Protein AF-A0A3D6BZT2-F1 (afdb_monomer_lite)

Radius of gyration: 36.24 Å; chains: 1; bounding box: 77×40×82 Å

Sequence (194 aa):
MDWKDIASNVAKVAPGIGAAIGGPAGSVVGLGVKALCGFFGIDSGAQDAAKQVEQALNNMTAAEAIELKKADQDFQIQMEELGVKVFELEAKDRDSARQRERDVGSRETAVLAYLMTVAFVVAIGMVLYAIFFGNGLHNIGEMAAGLIGILIGHLANKVEQVYGYFFGSSKGSHAKTGALAQQIGKALESRQGI

Secondary structure (DSSP, 8-state):
--HHHHHHHHTTT-HHHHHHHHSSTTSSHHHHHHHHHHHTT--TTSTTHHHHHHHHHHT--HHHHHHHHHHHHHHHHHHHHHHHHHHHHHHHHHHHHHHHHHHHTTHHHHHHHHHHHHHHHHHHHHHHHHHHTSS-STTS-HHHHHHHHHHHHHHHHHHHHHHHHHHHHHHHHHHHHHHHHHHHHHHHHHHH--

Foldseek 3Di:
DDLLVVLVLLCVLQVQLSCQCNPDPDDRNLVSLCLLCVLVVHPSPDPCSVVVSVVCSVPDDPVSSVVSNVSSVVSVVVVVVVVVVVVVVVVVVVVVVVVCVVPVPPPVLVVVLVVLVVVLVVLVVVVVCCVPPNPPDVPPPPVNVVVSVVVNVVSVVVNVVSVCVVVVVVVVVVVVVVVVVVVVVVVVVVVPDD

Structure (mmCIF, N/CA/C/O backbone):
data_AF-A0A3D6BZT2-F1
#
_entry.id   AF-A0A3D6BZT2-F1
#
loop_
_atom_site.group_PDB
_atom_site.id
_atom_site.type_symbol
_atom_site.label_atom_id
_atom_site.label_alt_id
_atom_site.label_comp_id
_atom_site.label_asym_id
_atom_site.label_entity_id
_atom_site.label_seq_id
_atom_site.pdbx_PDB_ins_code
_atom_site.Cartn_x
_atom_site.Cartn_y
_atom_site.Cartn_z
_atom_site.occupancy
_atom_site.B_iso_or_equiv
_atom_site.auth_seq_id
_atom_site.auth_comp_id
_atom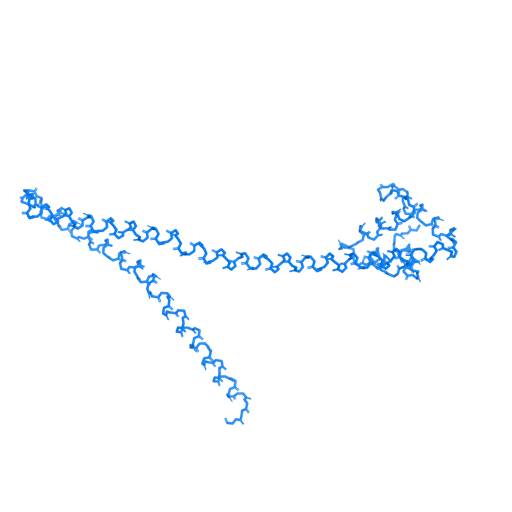_site.auth_asym_id
_atom_site.auth_atom_id
_atom_site.pdbx_PDB_model_num
ATOM 1 N N . MET A 1 1 ? -28.456 13.305 29.191 1.00 55.00 1 MET A N 1
ATOM 2 C CA . MET A 1 1 ? -27.080 13.007 29.641 1.00 55.00 1 MET A CA 1
ATOM 3 C C . MET A 1 1 ? -26.088 13.211 28.501 1.00 55.00 1 MET A C 1
ATOM 5 O O . MET A 1 1 ? -26.529 13.361 27.363 1.00 55.00 1 MET A O 1
ATOM 9 N N . ASP A 1 2 ? -24.781 13.227 28.782 1.00 74.88 2 ASP A N 1
ATOM 10 C CA . ASP A 1 2 ? -23.760 13.198 27.727 1.00 74.88 2 ASP A CA 1
ATOM 11 C C . ASP A 1 2 ? -23.622 11.772 27.164 1.00 74.88 2 ASP A C 1
ATOM 13 O O . ASP A 1 2 ? -23.861 10.783 27.859 1.00 74.88 2 ASP A O 1
ATOM 17 N N . TRP A 1 3 ? -23.183 11.634 25.907 1.00 76.75 3 TRP A N 1
ATOM 18 C CA . TRP A 1 3 ? -22.971 10.328 25.253 1.00 76.75 3 TRP A CA 1
ATOM 19 C C . TRP A 1 3 ? -22.045 9.379 26.031 1.00 76.75 3 TRP A C 1
ATOM 21 O O . TRP A 1 3 ? -22.141 8.163 25.884 1.00 76.75 3 TRP A O 1
ATOM 31 N N . LYS A 1 4 ? -21.178 9.920 26.892 1.00 74.75 4 LYS A N 1
ATOM 32 C CA . LYS A 1 4 ? -20.307 9.146 27.786 1.00 74.75 4 LYS A CA 1
ATOM 33 C C . LYS A 1 4 ? -21.086 8.394 28.868 1.00 74.75 4 LYS A C 1
ATOM 35 O O . LYS A 1 4 ? -20.750 7.253 29.179 1.00 74.75 4 LYS A O 1
ATOM 40 N N . ASP A 1 5 ? -22.138 8.999 29.407 1.00 79.44 5 ASP A N 1
ATOM 41 C CA . ASP A 1 5 ? -22.979 8.367 30.426 1.00 79.44 5 ASP A CA 1
ATOM 42 C C . ASP A 1 5 ? -23.854 7.279 29.793 1.00 79.44 5 ASP A C 1
ATOM 44 O O . ASP A 1 5 ? -23.995 6.182 30.337 1.00 79.44 5 ASP A O 1
ATOM 48 N N . ILE A 1 6 ? -24.366 7.553 28.586 1.00 79.50 6 ILE A N 1
ATOM 49 C CA . ILE A 1 6 ? -25.085 6.575 27.760 1.00 79.50 6 ILE A CA 1
ATOM 50 C C . ILE A 1 6 ? -24.169 5.380 27.461 1.00 79.50 6 ILE A C 1
ATOM 52 O O . ILE A 1 6 ? -24.568 4.238 27.678 1.00 79.50 6 ILE A O 1
ATOM 56 N N . ALA A 1 7 ? -22.919 5.624 27.055 1.00 79.38 7 ALA A N 1
ATOM 57 C CA . ALA A 1 7 ? -21.937 4.572 26.793 1.00 79.38 7 ALA A CA 1
ATOM 58 C C . ALA A 1 7 ? -21.675 3.685 28.019 1.00 79.38 7 ALA A C 1
ATOM 60 O O . ALA A 1 7 ? -21.652 2.464 27.894 1.00 79.38 7 ALA A O 1
ATOM 61 N N . SER A 1 8 ? -21.526 4.278 29.207 1.00 79.00 8 SER A N 1
ATOM 62 C CA . SER A 1 8 ? -21.308 3.542 30.462 1.00 79.00 8 SER A CA 1
ATOM 63 C C . SER A 1 8 ? -22.493 2.641 30.832 1.00 79.00 8 SER A C 1
ATOM 65 O O . SER A 1 8 ? -22.313 1.520 31.316 1.00 79.00 8 SER A O 1
ATOM 67 N N . ASN A 1 9 ? -23.720 3.096 30.571 1.00 79.94 9 ASN A N 1
ATOM 68 C CA . ASN A 1 9 ? -24.921 2.302 30.823 1.00 79.94 9 ASN A CA 1
ATOM 69 C C . ASN A 1 9 ? -25.109 1.187 29.792 1.00 79.94 9 ASN A C 1
ATOM 71 O O . ASN A 1 9 ? -25.415 0.057 30.173 1.00 79.94 9 ASN A O 1
ATOM 75 N N . VAL A 1 10 ? -24.851 1.470 28.515 1.00 81.44 10 VAL A N 1
ATOM 76 C CA . VAL A 1 10 ? -24.910 0.475 27.436 1.00 81.44 10 VAL A CA 1
ATOM 77 C C . VAL A 1 10 ? -23.820 -0.580 27.607 1.00 81.44 10 VAL A C 1
ATOM 79 O O . VAL A 1 10 ? -24.109 -1.761 27.450 1.00 81.44 10 VAL A O 1
ATOM 82 N N . ALA A 1 11 ? -22.613 -0.204 28.042 1.00 82.19 11 ALA A N 1
ATOM 83 C CA . ALA A 1 11 ? -2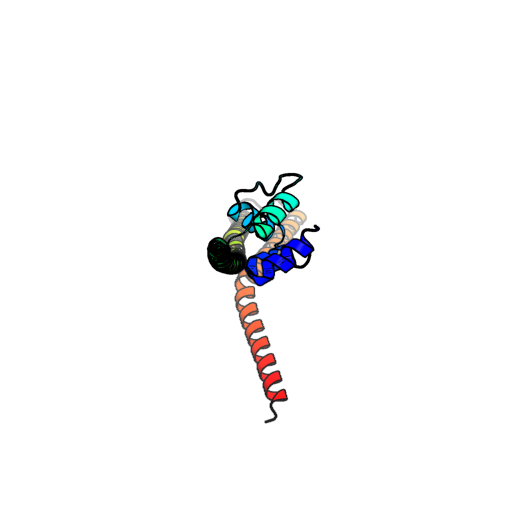1.492 -1.126 28.243 1.00 82.19 11 ALA A CA 1
ATOM 84 C C . ALA A 1 11 ? -21.780 -2.262 29.247 1.00 82.19 11 ALA A C 1
ATOM 86 O O . ALA A 1 11 ? -21.126 -3.302 29.200 1.00 82.19 11 ALA A O 1
ATOM 87 N N . LYS A 1 12 ? -22.770 -2.097 30.136 1.00 81.56 12 LYS A N 1
ATOM 88 C CA . LYS A 1 12 ? -23.204 -3.146 31.077 1.00 81.56 12 LYS A CA 1
ATOM 89 C C . LYS A 1 12 ? -23.963 -4.289 30.392 1.00 81.56 12 LYS A C 1
ATOM 91 O O . LYS A 1 12 ? -23.970 -5.400 30.913 1.00 81.56 12 LYS A O 1
ATOM 96 N N . VAL A 1 13 ? -24.610 -4.020 29.255 1.00 80.62 13 VAL A N 1
ATOM 97 C CA . VAL A 1 13 ? -25.460 -4.976 28.517 1.00 80.62 13 VAL A CA 1
ATOM 98 C C . VAL A 1 13 ? -24.839 -5.346 27.165 1.00 80.62 13 VAL A C 1
ATOM 100 O O . VAL A 1 13 ? -24.832 -6.517 26.789 1.00 80.62 13 VAL A O 1
ATOM 103 N N . ALA A 1 14 ? -24.273 -4.354 26.483 1.00 81.75 14 ALA A N 1
ATOM 104 C CA . ALA A 1 14 ? -23.643 -4.411 25.170 1.00 81.75 14 ALA A CA 1
ATOM 105 C C . ALA A 1 14 ? -22.248 -3.751 25.241 1.00 81.75 14 ALA A C 1
ATOM 107 O O . ALA A 1 14 ? -22.096 -2.554 24.961 1.00 81.75 14 ALA A O 1
ATOM 108 N N . PRO A 1 15 ? -21.225 -4.491 25.707 1.00 81.12 15 PRO A N 1
ATOM 109 C CA . PRO A 1 15 ? -19.886 -3.953 25.924 1.00 81.12 15 PRO A CA 1
ATOM 110 C C . PRO A 1 15 ? -19.184 -3.501 24.636 1.00 81.12 15 PRO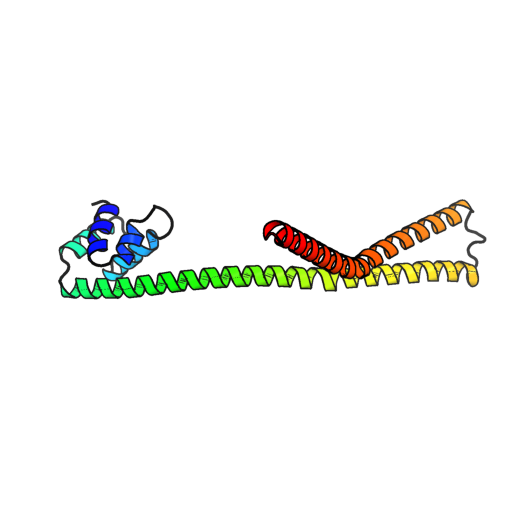 A C 1
ATOM 112 O O . PRO A 1 15 ? -18.434 -2.530 24.694 1.00 81.12 15 PRO A O 1
ATOM 115 N N . GLY A 1 16 ? -19.428 -4.135 23.484 1.00 80.88 16 GLY A N 1
ATOM 116 C CA . GLY A 1 16 ? -18.819 -3.753 22.204 1.00 80.88 16 GLY A CA 1
ATOM 117 C C . GLY A 1 16 ? -19.311 -2.397 21.687 1.00 80.88 16 GLY A C 1
ATOM 118 O O . GLY A 1 16 ? -18.511 -1.517 21.370 1.00 80.88 16 GLY A O 1
ATOM 119 N N . ILE A 1 17 ? -20.627 -2.190 21.674 1.00 80.31 17 ILE A N 1
ATOM 120 C CA . ILE A 1 17 ? -21.282 -0.933 21.296 1.00 80.31 17 ILE A CA 1
ATOM 121 C C . ILE A 1 17 ? -20.964 0.151 22.336 1.00 80.31 17 ILE A C 1
ATOM 123 O O . ILE A 1 17 ? -20.616 1.275 21.973 1.00 80.31 17 ILE A O 1
ATOM 127 N N . GLY A 1 18 ? -21.002 -0.185 23.630 1.00 80.31 18 GLY A N 1
ATOM 128 C CA . GLY A 1 18 ? -20.629 0.728 24.712 1.00 80.31 18 GLY A CA 1
ATOM 129 C C . GLY A 1 18 ? -19.175 1.204 24.617 1.00 80.31 18 GLY A C 1
ATOM 130 O O . GLY A 1 18 ? -18.914 2.401 24.738 1.00 80.31 18 GLY A O 1
ATOM 131 N N . ALA A 1 19 ? -18.231 0.305 24.323 1.00 79.00 19 ALA A N 1
ATOM 132 C CA . ALA A 1 19 ? -16.829 0.651 24.091 1.00 79.00 19 ALA A CA 1
ATOM 133 C C . ALA A 1 19 ? -16.635 1.465 22.804 1.00 79.00 19 ALA A C 1
ATOM 135 O O . ALA A 1 19 ? -15.816 2.384 22.784 1.00 79.00 19 ALA A O 1
ATOM 136 N N . ALA A 1 20 ? -17.408 1.184 21.750 1.00 76.00 20 ALA A N 1
ATOM 137 C CA . ALA A 1 20 ? -17.370 1.974 20.527 1.00 76.00 20 ALA A CA 1
ATOM 138 C C . ALA A 1 20 ? -17.818 3.424 20.775 1.00 76.00 20 ALA A C 1
ATOM 140 O O . ALA A 1 20 ? -17.156 4.335 20.290 1.00 76.00 20 ALA A O 1
ATOM 141 N N . ILE A 1 21 ? -18.872 3.654 21.571 1.00 79.38 21 ILE A N 1
ATOM 142 C CA . ILE A 1 21 ? -19.384 5.000 21.909 1.00 79.38 21 ILE A CA 1
ATOM 143 C C . ILE A 1 21 ? -18.494 5.714 22.941 1.00 79.38 21 ILE A C 1
ATOM 145 O O . ILE A 1 21 ? -18.253 6.915 22.826 1.00 79.38 21 ILE A O 1
ATOM 149 N N . GLY A 1 22 ? -18.022 4.995 23.963 1.00 72.06 22 GLY A N 1
ATOM 150 C CA . GLY A 1 22 ? -17.267 5.549 25.093 1.00 72.06 22 GLY A CA 1
ATOM 151 C C . GLY A 1 22 ? -15.746 5.582 24.911 1.00 72.06 22 GLY A C 1
ATOM 152 O O . GLY A 1 22 ? -15.045 6.114 25.772 1.00 72.06 22 GLY A O 1
ATOM 153 N N . GLY A 1 23 ? -15.231 5.002 23.825 1.00 68.12 23 GLY A N 1
ATOM 154 C CA . GLY A 1 23 ? -13.805 4.935 23.517 1.00 68.12 23 GLY A CA 1
ATOM 155 C C . GLY A 1 23 ? -13.167 6.299 23.208 1.00 68.12 23 GLY A C 1
ATOM 156 O O . GLY A 1 23 ? -13.862 7.315 23.120 1.00 68.12 23 GLY A O 1
ATOM 157 N N . PRO A 1 24 ? -11.828 6.351 23.041 1.00 64.62 24 PRO A N 1
ATOM 158 C CA . PRO A 1 24 ? -11.114 7.580 22.705 1.00 64.62 24 PRO A CA 1
ATOM 159 C C . PRO A 1 24 ? -11.767 8.279 21.509 1.00 64.62 24 PRO A C 1
ATOM 161 O O . PRO A 1 24 ? -12.017 7.656 20.476 1.00 64.62 24 PRO A O 1
ATOM 164 N N . ALA A 1 25 ? -12.069 9.568 21.669 1.00 49.22 25 ALA A N 1
ATOM 165 C CA . ALA A 1 25 ? -12.806 10.346 20.684 1.00 49.22 25 ALA A CA 1
ATOM 166 C C . ALA A 1 25 ? -12.075 10.328 19.330 1.00 49.22 25 ALA A C 1
ATOM 168 O O . ALA A 1 25 ? -11.053 10.991 19.172 1.00 49.22 25 ALA A O 1
ATOM 169 N N . GLY A 1 26 ? -12.578 9.555 18.362 1.00 50.34 26 GLY A N 1
ATOM 170 C CA . GLY A 1 26 ? -12.080 9.618 16.987 1.00 50.34 26 GLY A CA 1
ATOM 171 C C . GLY A 1 26 ? -12.285 8.387 16.109 1.00 50.34 26 GLY A C 1
ATOM 172 O O . GLY A 1 26 ? -12.622 8.564 14.946 1.00 50.34 26 GLY A O 1
ATOM 173 N N . SER A 1 27 ? -12.107 7.155 16.597 1.00 52.78 27 SER A N 1
ATOM 174 C CA . SER A 1 27 ? -11.975 6.023 15.655 1.00 52.78 27 SER A CA 1
ATOM 175 C C . SER A 1 27 ? -13.266 5.250 15.373 1.00 52.78 27 SER A C 1
ATOM 177 O O . SER A 1 27 ? -13.452 4.800 14.247 1.00 52.78 27 SER A O 1
ATOM 179 N N . VAL A 1 28 ? -14.172 5.102 16.347 1.00 65.81 28 VAL A N 1
ATOM 180 C CA . VAL A 1 28 ? -15.362 4.227 16.201 1.00 65.81 28 VAL A CA 1
ATOM 181 C C . VAL A 1 28 ? -16.647 4.754 16.858 1.00 65.81 28 VAL A C 1
ATOM 183 O O . VAL A 1 28 ? -17.698 4.125 16.742 1.00 65.81 28 VAL A O 1
ATOM 186 N N . VAL A 1 29 ? -16.605 5.945 17.469 1.00 71.44 29 VAL A N 1
ATOM 187 C CA . VAL A 1 29 ? -17.750 6.560 18.178 1.00 71.44 29 VAL A CA 1
ATOM 188 C C . VAL A 1 29 ? -18.969 6.723 17.275 1.00 71.44 29 VAL A C 1
ATOM 190 O O . VAL A 1 29 ? -20.077 6.364 17.664 1.00 71.44 29 VAL A O 1
ATOM 193 N N . GLY A 1 30 ? -18.769 7.182 16.037 1.00 68.69 30 GLY A N 1
ATOM 194 C CA . GLY A 1 30 ? -19.862 7.334 15.075 1.00 68.69 30 GLY A CA 1
ATOM 195 C C . GLY A 1 30 ? -20.529 6.008 14.692 1.00 68.69 30 GLY A C 1
ATOM 196 O O . GLY A 1 30 ? -21.739 5.973 14.489 1.00 68.69 30 GLY A O 1
ATOM 197 N N . LEU A 1 31 ? -19.766 4.910 14.639 1.00 72.94 31 LEU A N 1
ATOM 198 C CA . LEU A 1 31 ? -20.296 3.577 14.333 1.00 72.94 31 LEU A CA 1
ATOM 199 C C . LEU A 1 31 ? -21.071 2.999 15.518 1.00 72.94 31 LEU A C 1
ATOM 201 O O . LEU A 1 31 ? -22.161 2.471 15.318 1.00 72.94 31 LEU A O 1
ATOM 205 N N . GLY A 1 32 ? -20.559 3.164 16.741 1.00 71.31 32 GLY A N 1
ATOM 206 C CA . GLY A 1 32 ? -21.254 2.743 17.959 1.00 71.31 32 GLY A CA 1
ATOM 207 C C . GLY A 1 32 ? -22.577 3.485 18.165 1.00 71.31 32 GLY A C 1
ATOM 208 O O . GLY A 1 32 ? -23.603 2.858 18.418 1.00 71.31 32 GLY A O 1
ATOM 209 N N . VAL A 1 33 ? -22.585 4.812 17.977 1.00 78.44 33 VAL A N 1
ATOM 210 C CA . VAL A 1 33 ? -23.810 5.628 18.074 1.00 78.44 33 VAL A CA 1
ATOM 211 C C . VAL A 1 33 ? -24.817 5.208 17.007 1.00 78.44 33 VAL A C 1
ATOM 213 O O . VAL A 1 33 ? -25.994 5.035 17.304 1.00 78.44 33 VAL A O 1
ATOM 216 N N . LYS A 1 34 ? -24.365 4.980 15.770 1.00 78.75 34 LYS A N 1
ATOM 217 C CA . LYS A 1 34 ? -25.236 4.546 14.675 1.00 78.75 34 LYS A CA 1
ATOM 218 C C . LYS A 1 34 ? -25.809 3.144 14.891 1.00 78.75 34 LYS A C 1
ATOM 220 O O . LYS A 1 34 ? -26.977 2.933 14.583 1.00 78.75 34 LYS A O 1
ATOM 2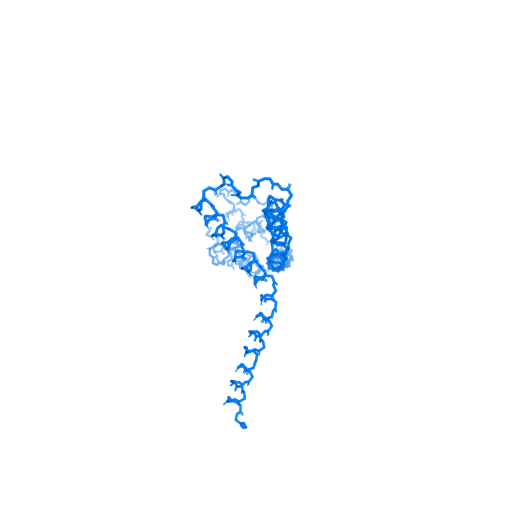25 N N . ALA A 1 35 ? -25.027 2.209 15.429 1.00 76.38 35 ALA A N 1
ATOM 226 C CA . ALA A 1 35 ? -25.496 0.863 15.755 1.00 76.38 35 ALA A CA 1
ATOM 227 C C . ALA A 1 35 ? -26.567 0.895 16.856 1.00 76.38 35 ALA A C 1
ATOM 229 O O . ALA A 1 35 ? -27.619 0.275 16.715 1.00 76.38 35 ALA A O 1
ATOM 230 N N . LEU A 1 36 ? -26.340 1.686 17.909 1.00 80.69 36 LEU A N 1
ATOM 231 C CA . LEU A 1 36 ? -27.290 1.845 19.009 1.00 80.69 36 LEU A CA 1
ATOM 232 C C . LEU A 1 36 ? -28.575 2.565 18.572 1.00 80.69 36 LEU A C 1
ATOM 234 O O . LEU A 1 36 ? -29.673 2.102 18.864 1.00 80.69 36 LEU A O 1
ATOM 238 N N . CYS A 1 37 ? -28.452 3.670 17.834 1.00 80.75 37 CYS A N 1
ATOM 239 C CA . CYS A 1 37 ? -29.601 4.374 17.267 1.00 80.75 37 CYS A CA 1
ATOM 240 C C . CYS A 1 37 ? -30.375 3.484 16.282 1.00 80.75 37 CYS A C 1
ATOM 242 O O . CYS A 1 37 ? -31.600 3.463 16.323 1.00 80.75 37 CYS A O 1
ATOM 244 N N . GLY A 1 38 ? -29.677 2.702 15.453 1.00 79.00 38 GLY A N 1
ATOM 245 C CA . GLY A 1 38 ? -30.283 1.754 14.518 1.00 79.00 38 GLY A CA 1
ATOM 246 C C . GLY A 1 38 ? -31.084 0.649 15.210 1.00 79.00 38 GLY A C 1
ATOM 247 O O . GLY A 1 38 ? -32.167 0.318 14.738 1.00 79.00 38 GLY A O 1
ATOM 248 N N . PHE A 1 39 ? -30.608 0.139 16.351 1.00 81.75 39 PHE A N 1
ATOM 249 C CA . PHE A 1 39 ? -31.349 -0.833 17.164 1.00 81.75 39 PHE A CA 1
ATOM 250 C C . PHE A 1 39 ? -32.684 -0.265 17.669 1.00 81.75 39 PHE A C 1
ATOM 252 O O . PHE A 1 39 ? -33.710 -0.931 17.585 1.00 81.75 39 PHE A O 1
ATOM 259 N N . PHE A 1 40 ? -32.688 0.988 18.130 1.00 82.50 40 PHE A N 1
ATOM 260 C CA . PHE A 1 40 ? -33.900 1.664 18.607 1.00 82.50 40 PHE A CA 1
ATOM 261 C C . PHE A 1 40 ? -34.728 2.335 17.495 1.00 82.50 40 PHE A C 1
ATOM 263 O O . PHE A 1 40 ? -35.749 2.955 17.787 1.00 82.50 40 PHE A O 1
ATOM 270 N N . GLY A 1 41 ? -34.307 2.246 16.228 1.00 78.25 41 GLY A N 1
ATOM 271 C CA . GLY A 1 41 ? -34.978 2.909 15.102 1.00 78.25 41 GLY A CA 1
ATOM 272 C C . GLY A 1 41 ? -34.909 4.443 15.137 1.00 78.25 41 GLY A C 1
ATOM 273 O O . GLY A 1 41 ? -35.738 5.114 14.525 1.00 78.25 41 GLY A O 1
ATOM 274 N N . ILE A 1 42 ? -33.939 5.005 15.857 1.00 82.56 42 ILE A N 1
ATOM 275 C CA . ILE A 1 42 ? -33.730 6.446 16.021 1.00 82.56 42 ILE A CA 1
ATOM 276 C C . ILE A 1 42 ? -32.761 6.937 14.941 1.00 82.56 42 ILE A C 1
ATOM 278 O O . ILE A 1 42 ? -31.764 6.281 14.634 1.00 82.56 42 ILE A O 1
ATOM 282 N N . ASP A 1 43 ? -33.008 8.119 14.376 1.00 77.94 43 ASP A N 1
ATOM 283 C CA . ASP A 1 43 ? -32.039 8.745 13.478 1.00 77.94 43 ASP A CA 1
ATOM 284 C C . ASP A 1 43 ? -30.830 9.266 14.273 1.00 77.94 43 ASP A C 1
ATOM 286 O O . ASP A 1 43 ? -30.937 10.179 15.092 1.00 77.94 43 ASP A O 1
ATOM 290 N N . SER A 1 44 ? -29.654 8.698 13.998 1.00 69.31 44 SER A N 1
ATOM 291 C CA . SER A 1 44 ? -28.371 9.111 14.582 1.00 69.31 44 SER A CA 1
ATOM 292 C C . SER A 1 44 ? -27.991 10.578 14.319 1.00 69.31 44 SER A C 1
ATOM 294 O O . SER A 1 44 ? -27.137 11.105 15.028 1.00 69.31 44 SER A O 1
ATOM 296 N N . GLY A 1 45 ? -28.605 11.237 13.326 1.00 68.00 45 GLY A N 1
ATOM 297 C CA . GLY A 1 45 ? -28.401 12.656 13.014 1.00 68.00 45 GLY A CA 1
ATOM 298 C C . GLY A 1 45 ? -29.377 13.620 13.701 1.00 68.00 45 GLY A C 1
ATOM 299 O O . GLY A 1 45 ? -29.223 14.835 13.563 1.00 68.00 45 GLY A O 1
ATOM 300 N N . ALA A 1 46 ? -30.379 13.119 14.431 1.00 73.69 46 ALA A N 1
ATOM 301 C CA . ALA A 1 46 ? -31.367 13.970 15.085 1.00 73.69 46 ALA A CA 1
ATOM 302 C C . ALA A 1 46 ? -30.752 14.768 16.250 1.00 73.69 46 ALA A C 1
ATOM 304 O O . ALA A 1 46 ? -29.984 14.237 17.053 1.00 73.69 46 ALA A O 1
ATOM 305 N N . GLN A 1 47 ? -31.147 16.039 16.395 1.00 70.25 47 GLN A N 1
ATOM 306 C CA . GLN A 1 47 ? -30.650 16.924 17.464 1.00 70.25 47 GLN A CA 1
ATOM 307 C C . GLN A 1 47 ? -30.930 16.380 18.877 1.00 70.25 47 GLN A C 1
ATOM 309 O O . GLN A 1 47 ? -30.156 16.632 19.798 1.00 70.25 47 GLN A O 1
ATOM 314 N N . ASP A 1 48 ? -31.992 15.585 19.037 1.00 78.69 48 ASP A N 1
ATOM 315 C CA . ASP A 1 48 ? -32.372 14.948 20.302 1.00 78.69 48 ASP A CA 1
ATOM 316 C C . ASP A 1 48 ? -32.076 13.436 20.349 1.00 78.69 48 ASP A C 1
ATOM 318 O O . ASP A 1 48 ? -32.548 12.754 21.259 1.00 78.69 48 ASP A O 1
ATOM 322 N N . ALA A 1 49 ? -31.277 12.895 19.419 1.00 73.00 49 ALA A N 1
ATOM 323 C CA . ALA A 1 49 ? -30.986 11.457 19.341 1.00 73.00 49 ALA A CA 1
ATOM 324 C C . ALA A 1 49 ? -30.476 10.880 20.674 1.00 73.00 49 ALA A C 1
ATOM 326 O O . ALA A 1 49 ? -30.948 9.839 21.121 1.00 73.00 49 ALA A O 1
ATOM 327 N N . ALA A 1 50 ? -29.580 11.595 21.363 1.00 75.12 50 ALA A N 1
ATOM 328 C CA . ALA A 1 50 ? -29.044 11.175 22.660 1.00 75.12 50 ALA A CA 1
ATOM 329 C C . ALA A 1 50 ? -30.138 11.018 23.732 1.00 75.12 50 ALA A C 1
ATOM 331 O O . ALA A 1 50 ? -30.140 10.048 24.484 1.00 75.12 50 ALA A O 1
ATOM 332 N N . LYS A 1 51 ? -31.099 11.950 23.780 1.00 79.69 51 LYS A N 1
ATOM 333 C CA . LYS A 1 51 ? -32.209 11.908 24.744 1.00 79.69 51 LYS A CA 1
ATOM 334 C C . LYS A 1 51 ? -33.204 10.801 24.407 1.00 79.69 51 LYS A C 1
ATOM 336 O O . LYS A 1 51 ? -33.710 10.150 25.313 1.00 79.69 51 LYS A O 1
ATOM 341 N N . GLN A 1 52 ? -33.477 10.585 23.121 1.00 79.31 52 GLN A N 1
ATOM 342 C CA . GLN A 1 52 ? -34.377 9.521 22.669 1.00 79.31 52 GLN A CA 1
ATOM 343 C C . GLN A 1 52 ? -33.790 8.138 22.973 1.00 79.31 52 GLN A C 1
ATOM 345 O O . GLN A 1 52 ? -34.493 7.273 23.488 1.00 79.31 52 GLN A O 1
ATOM 350 N N . VAL A 1 53 ? -32.486 7.954 22.745 1.00 81.69 53 VAL A N 1
ATOM 351 C CA . VAL A 1 53 ? -31.769 6.720 23.095 1.00 81.69 53 VAL A CA 1
ATOM 352 C C . VAL A 1 53 ? -31.754 6.506 24.608 1.00 81.69 53 VAL A C 1
ATOM 354 O O . VAL A 1 53 ? -32.003 5.400 25.071 1.00 81.69 53 VAL A O 1
ATOM 357 N N . GLU A 1 54 ? -31.520 7.555 25.397 1.00 81.56 54 GLU A N 1
ATOM 358 C CA . GLU A 1 54 ? -31.574 7.487 26.862 1.00 81.56 54 GLU A CA 1
ATOM 359 C C . GLU A 1 54 ? -32.968 7.065 27.365 1.00 81.56 54 GLU A C 1
ATOM 361 O O . GLU A 1 54 ? -33.088 6.204 28.236 1.00 81.56 54 GLU A O 1
ATOM 366 N N . GLN A 1 55 ? -34.037 7.624 26.793 1.00 81.38 55 GLN A N 1
ATOM 367 C CA . GLN A 1 55 ? -35.413 7.242 27.122 1.00 81.38 55 GLN A CA 1
ATOM 368 C C . GLN A 1 55 ? -35.733 5.802 26.713 1.00 81.38 55 GLN A C 1
ATOM 370 O O . GLN A 1 55 ? -36.390 5.091 27.473 1.00 81.38 55 GLN A O 1
ATOM 375 N N . ALA A 1 56 ? -35.261 5.360 25.548 1.00 80.88 56 ALA A N 1
ATOM 376 C CA . ALA A 1 56 ? -35.444 3.989 25.086 1.00 80.88 56 ALA A CA 1
ATOM 377 C C . ALA A 1 56 ? -34.686 2.988 25.973 1.00 80.88 56 ALA A C 1
ATOM 379 O O . ALA A 1 56 ? -35.241 1.963 26.352 1.00 80.88 56 ALA A O 1
ATOM 380 N N . LEU A 1 57 ? -33.464 3.327 26.399 1.00 81.25 57 LEU A N 1
ATOM 381 C CA . LEU A 1 57 ? -32.669 2.516 27.326 1.00 81.25 57 LEU A CA 1
ATOM 382 C C . LEU A 1 57 ? -33.307 2.410 28.716 1.00 81.25 57 LEU A C 1
ATOM 384 O O . LEU A 1 57 ? -33.301 1.333 29.306 1.00 81.25 57 LEU A O 1
ATOM 388 N N . ASN A 1 58 ? -33.867 3.503 29.240 1.00 81.25 58 ASN A N 1
ATOM 389 C CA . ASN A 1 58 ? -34.514 3.506 30.557 1.00 81.25 58 ASN A CA 1
ATOM 390 C C . ASN A 1 58 ? -35.846 2.738 30.578 1.00 81.25 58 ASN A C 1
ATOM 392 O O . ASN A 1 58 ? -36.224 2.214 31.622 1.00 81.25 58 ASN A O 1
ATOM 396 N N . ASN A 1 59 ? -36.547 2.666 29.443 1.00 81.94 59 ASN A N 1
ATOM 397 C CA . ASN A 1 59 ? -37.801 1.919 29.303 1.00 81.94 59 ASN A CA 1
ATOM 398 C C . ASN A 1 59 ? -37.601 0.502 28.740 1.00 81.94 59 ASN A C 1
ATOM 400 O O . ASN A 1 59 ? -38.582 -0.194 28.481 1.00 81.94 59 ASN A O 1
ATOM 404 N N . MET A 1 60 ? -36.350 0.080 28.544 1.00 83.06 60 MET A N 1
ATOM 405 C CA . MET A 1 60 ? -36.023 -1.191 27.912 1.00 83.06 60 MET A CA 1
ATOM 406 C C . MET A 1 60 ? -36.467 -2.373 28.779 1.00 83.06 60 MET A C 1
ATOM 408 O O . MET A 1 60 ? -36.199 -2.446 29.981 1.00 83.06 60 MET A O 1
ATOM 412 N N . THR A 1 61 ? -37.116 -3.341 28.149 1.00 84.06 61 THR A N 1
ATOM 413 C CA . THR A 1 61 ? -37.522 -4.596 28.776 1.00 84.06 61 THR A CA 1
ATOM 414 C C . THR A 1 61 ? -36.360 -5.592 28.849 1.00 84.06 61 THR A C 1
ATOM 416 O O . THR A 1 61 ? -35.383 -5.523 28.103 1.00 84.06 61 THR A O 1
ATOM 419 N N . ALA A 1 62 ? -36.464 -6.590 29.733 1.00 80.44 62 ALA A N 1
ATOM 420 C CA . ALA A 1 62 ? -35.446 -7.640 29.847 1.00 80.44 62 ALA A CA 1
ATOM 421 C C . ALA A 1 62 ? -35.278 -8.472 28.556 1.00 80.44 62 ALA A C 1
ATOM 423 O O . ALA A 1 62 ? -34.199 -9.008 28.313 1.00 80.44 62 ALA A O 1
ATOM 424 N N . ALA A 1 63 ? -36.323 -8.570 27.725 1.00 81.31 63 ALA A N 1
ATOM 425 C CA . ALA A 1 63 ? -36.258 -9.234 26.424 1.00 81.31 63 ALA A CA 1
ATOM 426 C C . ALA A 1 63 ? -35.435 -8.415 25.415 1.00 81.31 63 ALA A C 1
ATOM 428 O O . ALA A 1 63 ? -34.520 -8.950 24.791 1.00 81.31 63 ALA A O 1
ATOM 429 N N . GLU A 1 64 ? -35.680 -7.106 25.336 1.00 79.62 64 GLU A N 1
ATOM 430 C CA . GLU A 1 64 ? -34.918 -6.182 24.485 1.00 79.62 64 GLU A CA 1
ATOM 431 C C . GLU A 1 64 ? -33.451 -6.078 24.927 1.00 79.62 64 GLU A C 1
ATOM 433 O O . GLU A 1 64 ? -32.563 -5.966 24.090 1.00 79.62 64 GLU A O 1
ATOM 438 N N . ALA A 1 65 ? -33.159 -6.220 26.225 1.00 81.44 65 ALA A N 1
ATOM 439 C CA . ALA A 1 65 ? -31.783 -6.293 26.725 1.00 81.44 65 ALA A CA 1
ATOM 440 C C . ALA A 1 65 ? -31.011 -7.505 26.165 1.00 81.44 65 ALA A C 1
ATOM 442 O O . ALA A 1 65 ? -29.811 -7.423 25.891 1.00 81.44 65 ALA A O 1
ATOM 443 N N . ILE A 1 66 ? -31.691 -8.644 25.988 1.00 84.44 66 ILE A N 1
ATOM 444 C CA . ILE A 1 66 ? -31.102 -9.852 25.395 1.00 84.44 66 ILE A CA 1
ATOM 445 C C . ILE A 1 66 ? -30.893 -9.656 23.890 1.00 84.44 66 ILE A C 1
ATOM 447 O O . ILE A 1 66 ? -29.869 -10.086 23.358 1.00 84.44 66 ILE A O 1
ATOM 451 N N . GLU A 1 67 ? -31.828 -9.001 23.203 1.00 84.12 67 GLU A N 1
ATOM 452 C CA . GLU A 1 67 ? -31.686 -8.665 21.782 1.00 84.12 67 GLU A CA 1
ATOM 453 C C . GLU A 1 67 ? -30.562 -7.657 21.539 1.00 84.12 67 GLU A C 1
ATOM 455 O O . GLU A 1 67 ? -29.751 -7.860 20.639 1.00 84.12 67 GLU A O 1
ATOM 460 N N . LEU A 1 68 ? -30.427 -6.649 22.401 1.00 83.81 68 LEU A N 1
ATOM 461 C CA . LEU A 1 68 ? -29.328 -5.689 22.357 1.00 83.81 68 LEU A CA 1
ATOM 462 C C . LEU A 1 68 ? -27.973 -6.383 22.551 1.00 83.81 68 LEU A C 1
ATOM 464 O O . LEU A 1 68 ? -27.001 -6.055 21.876 1.00 83.81 68 LEU A O 1
ATOM 468 N N . LYS A 1 69 ? -27.906 -7.395 23.424 1.00 83.69 69 LYS A N 1
ATOM 469 C CA . LYS A 1 69 ? -26.701 -8.214 23.602 1.00 83.69 69 LYS A CA 1
ATOM 470 C C . LYS A 1 69 ? -26.369 -9.062 22.368 1.00 83.69 69 LYS A C 1
ATOM 472 O O . LYS A 1 69 ? -25.194 -9.269 22.083 1.00 83.69 69 LYS A O 1
ATOM 477 N N . LYS A 1 70 ? -27.369 -9.555 21.630 1.00 83.81 70 LYS A N 1
ATOM 478 C CA . LYS A 1 70 ? -27.137 -10.238 20.343 1.00 83.81 70 LYS A CA 1
ATOM 479 C C . LYS A 1 70 ? -26.642 -9.257 19.281 1.00 83.81 70 LYS A C 1
ATOM 481 O O . LYS A 1 70 ? -25.647 -9.536 18.624 1.00 83.81 70 LYS A O 1
ATOM 486 N N . ALA A 1 71 ? -27.269 -8.085 19.188 1.00 80.06 71 ALA A N 1
ATOM 487 C CA . ALA A 1 71 ? -26.829 -7.018 18.292 1.00 80.06 71 ALA A CA 1
ATOM 488 C C . ALA A 1 71 ? -25.388 -6.564 18.596 1.00 80.06 71 ALA A C 1
ATOM 490 O O . ALA A 1 71 ? -24.633 -6.257 17.679 1.00 80.06 71 ALA A O 1
ATOM 491 N N . ASP A 1 72 ? -24.976 -6.579 19.868 1.00 82.25 72 ASP A N 1
ATOM 492 C CA . ASP A 1 72 ? -23.591 -6.325 20.278 1.00 82.25 72 ASP A CA 1
ATOM 493 C C . ASP A 1 72 ? -22.608 -7.375 19.743 1.00 82.25 72 ASP A C 1
ATOM 495 O O . ASP A 1 72 ? -21.524 -7.025 19.282 1.00 82.25 72 ASP A O 1
ATOM 499 N N . GLN A 1 73 ? -22.984 -8.656 19.767 1.00 83.69 73 GLN A N 1
ATOM 500 C CA . GLN A 1 73 ? -22.162 -9.738 19.217 1.00 83.69 73 GLN A CA 1
ATOM 501 C C . GLN A 1 73 ? -22.013 -9.604 17.700 1.00 83.69 73 GLN A C 1
ATOM 503 O O . GLN A 1 73 ? -20.897 -9.684 17.190 1.00 83.69 73 GLN A O 1
ATOM 508 N N . ASP A 1 74 ? -23.106 -9.320 16.991 1.00 83.81 74 ASP A N 1
ATOM 509 C CA . ASP A 1 74 ? -23.076 -9.094 15.543 1.00 83.81 74 ASP A CA 1
ATOM 510 C C . ASP A 1 74 ? -22.234 -7.862 15.182 1.00 83.81 74 ASP A C 1
ATOM 512 O O . ASP A 1 74 ? -21.475 -7.878 14.212 1.00 83.81 74 ASP A O 1
ATOM 516 N N . PHE A 1 75 ? -22.318 -6.802 15.990 1.00 80.62 75 PHE A N 1
ATOM 517 C CA . PHE A 1 75 ? -21.485 -5.614 15.838 1.00 80.62 75 PHE A CA 1
ATOM 518 C C . PHE A 1 75 ? -19.996 -5.935 16.022 1.00 80.62 75 PHE A C 1
ATOM 520 O O . PHE A 1 75 ? -19.174 -5.495 15.220 1.00 80.62 75 PHE A O 1
ATOM 527 N N . GLN A 1 76 ? -19.632 -6.734 17.030 1.00 79.06 76 GLN A N 1
ATOM 528 C CA . GLN A 1 76 ? -18.243 -7.157 17.244 1.00 79.06 76 GLN A CA 1
ATOM 529 C C . GLN A 1 76 ? -17.711 -8.002 16.078 1.00 79.06 76 GLN A C 1
ATOM 531 O O . GLN A 1 76 ? -16.613 -7.733 15.596 1.00 79.06 76 GLN A O 1
ATOM 536 N N . ILE A 1 77 ? -18.505 -8.947 15.565 1.00 83.81 77 ILE A N 1
ATOM 537 C CA . ILE A 1 77 ? -18.137 -9.761 14.395 1.00 83.81 77 ILE A CA 1
ATOM 538 C C . ILE A 1 77 ? -17.890 -8.867 13.174 1.00 83.81 77 ILE A C 1
ATOM 540 O O . ILE A 1 77 ? -16.864 -8.993 12.509 1.00 83.81 77 ILE A O 1
ATOM 544 N N . GLN A 1 78 ? -18.781 -7.909 12.903 1.00 78.50 78 GLN A N 1
ATOM 545 C CA . GLN A 1 78 ? -18.593 -6.959 11.801 1.00 78.50 78 GLN A CA 1
ATOM 546 C C . GLN A 1 78 ? -17.327 -6.116 11.988 1.00 78.50 78 GLN A C 1
ATOM 548 O O . GLN A 1 78 ? -16.588 -5.893 11.031 1.00 78.50 78 GLN A O 1
ATOM 553 N N . MET A 1 79 ? -17.041 -5.668 13.211 1.00 75.75 79 MET A N 1
ATOM 554 C CA . MET A 1 79 ? -15.828 -4.906 13.512 1.00 75.75 79 MET A CA 1
ATOM 555 C C . MET A 1 79 ? -14.552 -5.728 13.283 1.00 75.75 79 MET A C 1
ATOM 557 O O . MET A 1 79 ? -13.583 -5.203 12.729 1.00 75.75 79 MET A O 1
ATOM 561 N N . GLU A 1 80 ? -14.553 -7.013 13.639 1.00 77.06 80 GLU A N 1
ATOM 562 C CA . GLU A 1 80 ? -13.448 -7.933 13.347 1.00 77.06 80 GLU A CA 1
ATOM 563 C C . GLU A 1 80 ? -13.290 -8.172 11.839 1.00 77.06 80 GLU A C 1
ATOM 565 O O . GLU A 1 80 ? -12.180 -8.071 11.312 1.00 77.06 80 GLU A O 1
ATOM 570 N N . GLU A 1 81 ? -14.387 -8.400 11.111 1.00 71.31 81 GLU A N 1
ATOM 571 C CA . GLU A 1 81 ? -14.366 -8.554 9.652 1.00 71.31 81 GLU A CA 1
ATOM 572 C C . GLU A 1 81 ? -13.829 -7.310 8.935 1.00 71.31 81 GLU A C 1
ATOM 574 O O . GLU A 1 81 ? -13.065 -7.422 7.970 1.00 71.31 81 GLU A O 1
ATOM 579 N N . LEU A 1 82 ? -14.222 -6.115 9.385 1.00 72.81 82 LEU A N 1
ATOM 580 C CA . LEU A 1 82 ? -13.691 -4.858 8.861 1.00 72.81 82 LEU A CA 1
ATOM 581 C C . LEU A 1 82 ? -12.181 -4.764 9.117 1.00 72.81 82 LEU A C 1
ATOM 583 O O . LEU A 1 82 ? -11.441 -4.380 8.210 1.00 72.81 82 LEU A O 1
ATOM 587 N N . GLY A 1 83 ? -11.713 -5.169 10.300 1.00 64.62 83 GLY A N 1
ATOM 588 C CA . GLY A 1 83 ? -10.286 -5.236 10.624 1.00 64.62 83 GLY A CA 1
ATOM 589 C C . GLY A 1 83 ? -9.507 -6.184 9.706 1.00 64.62 83 GLY A C 1
ATOM 590 O O . GLY A 1 83 ? -8.458 -5.814 9.177 1.00 64.62 83 GLY A O 1
ATOM 591 N N . VAL A 1 84 ? -10.049 -7.377 9.440 1.00 69.00 84 VAL A N 1
ATOM 592 C CA . VAL A 1 84 ? -9.445 -8.354 8.517 1.00 69.00 84 VAL A CA 1
ATOM 593 C C . VAL A 1 84 ? -9.380 -7.806 7.090 1.00 69.00 84 VAL A C 1
ATOM 595 O O . VAL A 1 84 ? -8.349 -7.932 6.431 1.00 69.00 84 VAL A O 1
ATOM 598 N N . LYS A 1 85 ? -10.440 -7.140 6.615 1.00 62.44 85 LYS A N 1
ATOM 599 C CA . LYS A 1 85 ? -10.464 -6.519 5.279 1.00 62.44 85 LYS A CA 1
ATOM 600 C C . LYS A 1 85 ? -9.423 -5.412 5.140 1.00 62.44 85 LYS A C 1
ATOM 602 O O . LYS A 1 85 ? -8.779 -5.334 4.097 1.00 62.44 85 LYS A O 1
ATOM 607 N N . VAL A 1 86 ? -9.229 -4.581 6.168 1.00 66.56 86 VAL A N 1
ATOM 608 C CA . VAL A 1 86 ? -8.177 -3.548 6.173 1.00 66.56 86 VAL A CA 1
ATOM 609 C C . VAL A 1 86 ? -6.796 -4.192 6.066 1.00 66.56 86 VAL A C 1
ATOM 611 O O . VAL A 1 86 ? -5.999 -3.782 5.227 1.00 66.56 86 VAL A O 1
ATOM 614 N N . PHE A 1 87 ? -6.536 -5.253 6.830 1.00 66.19 87 PHE A N 1
ATOM 615 C CA . PHE A 1 87 ? -5.273 -5.985 6.742 1.00 66.19 87 PHE A CA 1
ATOM 616 C C . PHE A 1 87 ? -5.054 -6.623 5.359 1.00 66.19 87 PHE A C 1
ATOM 618 O O . PHE A 1 87 ? -3.954 -6.563 4.811 1.00 66.19 87 PHE A O 1
ATOM 625 N N . GLU A 1 88 ? -6.097 -7.199 4.754 1.00 65.75 88 GLU A N 1
ATOM 626 C CA . GLU A 1 88 ? -6.028 -7.755 3.397 1.00 65.75 88 GLU A CA 1
ATOM 627 C C . GLU A 1 88 ? -5.771 -6.665 2.342 1.00 65.75 88 GLU A C 1
ATOM 629 O O . GLU A 1 88 ? -4.989 -6.872 1.414 1.00 65.75 88 GLU A O 1
ATOM 634 N N . LEU A 1 89 ? -6.394 -5.493 2.491 1.00 61.00 89 LEU A N 1
ATOM 635 C CA . LEU A 1 89 ? -6.152 -4.315 1.653 1.00 61.00 89 LEU A CA 1
ATOM 636 C C . LEU A 1 89 ? -4.699 -3.838 1.762 1.00 61.00 89 LEU A C 1
ATOM 638 O O . LEU A 1 89 ? -4.059 -3.616 0.737 1.00 61.00 89 LEU A O 1
ATOM 642 N N . GLU A 1 90 ? -4.149 -3.748 2.973 1.00 64.38 90 GLU A N 1
ATOM 643 C CA . GLU A 1 90 ? -2.743 -3.391 3.194 1.00 64.38 90 GLU A CA 1
ATOM 644 C C . GLU A 1 90 ? -1.775 -4.441 2.624 1.00 64.38 90 GLU A C 1
ATOM 646 O O . GLU A 1 90 ? -0.740 -4.097 2.044 1.00 64.38 90 GLU A O 1
ATOM 651 N N . ALA A 1 91 ? -2.104 -5.730 2.752 1.00 67.62 91 ALA A N 1
ATOM 652 C CA . ALA A 1 91 ? -1.323 -6.815 2.167 1.00 67.62 91 ALA A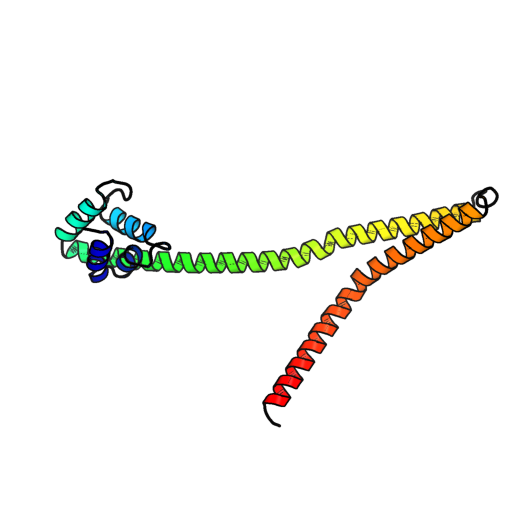 CA 1
ATOM 653 C C . ALA A 1 91 ? -1.334 -6.748 0.630 1.00 67.62 91 ALA A C 1
ATOM 655 O O . ALA A 1 91 ? -0.274 -6.830 0.004 1.00 67.62 91 ALA A O 1
ATOM 656 N N . LYS A 1 92 ? -2.506 -6.515 0.024 1.00 66.56 92 LYS A N 1
ATOM 657 C CA . LYS A 1 92 ? -2.653 -6.307 -1.425 1.00 66.56 92 LYS A CA 1
ATOM 658 C C . LYS A 1 92 ? -1.901 -5.075 -1.908 1.00 66.56 92 LYS A C 1
ATOM 660 O O . LYS A 1 92 ? -1.278 -5.139 -2.964 1.00 66.56 92 LYS A O 1
ATOM 665 N N . ASP A 1 93 ? -1.912 -3.979 -1.154 1.00 60.72 93 ASP A N 1
ATOM 666 C CA . ASP A 1 93 ? -1.176 -2.768 -1.523 1.00 60.72 93 ASP A CA 1
ATOM 667 C C . ASP A 1 93 ? 0.340 -3.026 -1.553 1.00 60.72 93 ASP A C 1
ATOM 669 O O . ASP A 1 93 ? 1.008 -2.704 -2.539 1.00 60.72 93 ASP A O 1
ATOM 673 N N . ARG A 1 94 ? 0.877 -3.739 -0.551 1.00 64.06 94 ARG A N 1
ATOM 674 C CA . ARG A 1 94 ? 2.291 -4.164 -0.516 1.00 64.06 94 ARG A CA 1
ATOM 675 C C . ARG A 1 94 ? 2.663 -5.106 -1.658 1.00 64.06 94 ARG A C 1
ATOM 677 O O . ARG A 1 94 ? 3.745 -4.965 -2.234 1.00 64.06 94 ARG A O 1
ATOM 684 N N . ASP A 1 95 ? 1.795 -6.053 -1.993 1.00 64.06 95 ASP A N 1
ATOM 685 C CA . ASP A 1 95 ? 2.022 -6.949 -3.127 1.00 64.06 95 ASP A CA 1
ATOM 686 C C . ASP A 1 95 ? 1.934 -6.203 -4.463 1.00 64.06 95 ASP A C 1
ATOM 688 O O . ASP A 1 95 ? 2.764 -6.438 -5.341 1.00 64.06 95 ASP A O 1
ATOM 692 N N . SER A 1 96 ? 1.030 -5.227 -4.595 1.00 58.31 96 SER A N 1
ATOM 693 C CA . SER A 1 96 ? 0.953 -4.354 -5.772 1.00 58.31 96 SER A CA 1
ATOM 694 C C . SER A 1 96 ? 2.207 -3.488 -5.931 1.00 58.31 96 SER A C 1
ATOM 696 O O . SER A 1 96 ? 2.708 -3.326 -7.043 1.00 58.31 96 SER A O 1
ATOM 698 N N . ALA A 1 97 ? 2.777 -2.990 -4.828 1.00 55.47 97 ALA A N 1
ATOM 699 C CA . ALA A 1 97 ? 4.025 -2.234 -4.842 1.00 55.47 97 ALA A CA 1
ATOM 700 C C . ALA A 1 97 ? 5.197 -3.113 -5.305 1.00 55.47 97 ALA A C 1
ATOM 702 O O . ALA A 1 97 ? 5.992 -2.703 -6.149 1.00 55.47 97 ALA A O 1
ATOM 703 N N . ARG A 1 98 ? 5.262 -4.363 -4.828 1.00 60.97 98 ARG A N 1
ATOM 704 C CA . ARG A 1 98 ? 6.264 -5.346 -5.272 1.00 60.97 98 ARG A CA 1
ATOM 705 C C . ARG A 1 98 ? 6.086 -5.758 -6.733 1.00 60.97 98 ARG A C 1
ATOM 707 O O . ARG A 1 98 ? 7.083 -6.022 -7.400 1.00 60.97 98 ARG A O 1
ATOM 714 N N . GLN A 1 99 ? 4.852 -5.830 -7.226 1.00 57.91 99 GLN A N 1
ATOM 715 C CA . GLN A 1 99 ? 4.564 -6.110 -8.635 1.00 57.91 99 GLN A CA 1
ATOM 716 C C . GLN A 1 99 ? 4.931 -4.918 -9.525 1.00 57.91 99 GLN A C 1
ATOM 718 O O . GLN A 1 99 ? 5.618 -5.109 -10.523 1.00 57.91 99 GLN A O 1
ATOM 723 N N . ARG A 1 100 ? 4.616 -3.681 -9.116 1.00 55.88 100 ARG A N 1
ATOM 724 C CA . ARG A 1 100 ? 5.030 -2.476 -9.853 1.00 55.88 100 ARG A CA 1
ATOM 725 C C . ARG A 1 100 ? 6.546 -2.345 -9.981 1.00 55.88 100 ARG A C 1
ATOM 727 O O . ARG A 1 100 ? 7.013 -2.048 -11.071 1.00 55.88 100 ARG A O 1
ATOM 734 N N . GLU A 1 101 ? 7.320 -2.633 -8.937 1.00 56.62 101 GLU A N 1
ATOM 735 C CA . GLU A 1 101 ? 8.793 -2.639 -9.031 1.00 56.62 101 GLU A CA 1
ATOM 736 C C . GLU A 1 101 ? 9.325 -3.687 -10.031 1.00 56.62 101 GLU A C 1
ATOM 738 O O . GLU A 1 101 ? 10.335 -3.467 -10.699 1.00 56.62 101 GLU A O 1
ATOM 743 N N . ARG A 1 102 ? 8.631 -4.824 -10.187 1.00 56.59 102 ARG A N 1
ATOM 744 C CA . ARG A 1 102 ? 8.988 -5.862 -11.174 1.00 56.59 102 ARG A CA 1
ATOM 745 C C . ARG A 1 102 ? 8.589 -5.477 -12.602 1.00 56.59 102 ARG A C 1
ATOM 747 O O . ARG A 1 102 ? 9.338 -5.749 -13.543 1.00 56.59 102 ARG A O 1
ATOM 754 N N . ASP A 1 103 ? 7.438 -4.834 -12.761 1.00 53.19 103 ASP A N 1
ATOM 755 C CA . ASP A 1 103 ? 6.866 -4.526 -14.072 1.00 53.19 103 ASP A CA 1
ATOM 756 C C . ASP A 1 103 ? 7.436 -3.233 -14.677 1.00 53.19 103 ASP A C 1
ATOM 758 O O . ASP A 1 103 ? 7.806 -3.219 -15.853 1.00 53.19 103 ASP A O 1
ATOM 762 N N . VAL A 1 104 ? 7.596 -2.175 -13.872 1.00 54.22 104 VAL A N 1
ATOM 763 C CA . VAL A 1 104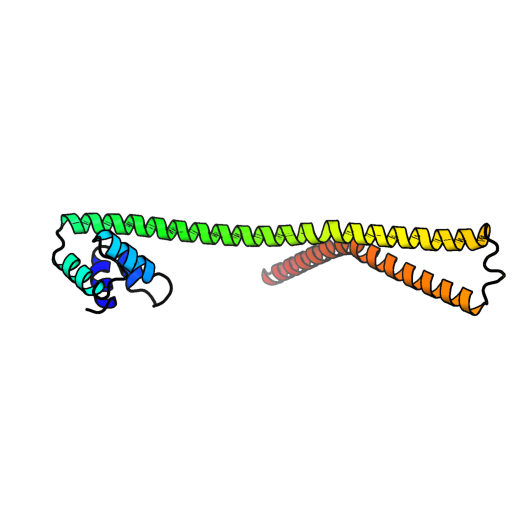 ? 8.134 -0.873 -14.314 1.00 54.22 104 VAL A CA 1
ATOM 764 C C . VAL A 1 104 ? 9.623 -0.979 -14.665 1.00 54.22 104 VAL A C 1
ATOM 766 O O . VAL A 1 104 ? 10.088 -0.342 -15.606 1.00 54.22 104 VAL A O 1
ATOM 769 N N . GLY A 1 105 ? 10.376 -1.843 -13.977 1.00 54.16 105 GLY A N 1
ATOM 770 C CA . GLY A 1 105 ? 11.810 -2.015 -14.219 1.00 54.16 105 GLY A CA 1
ATOM 771 C C . GLY A 1 105 ? 12.181 -2.857 -15.447 1.00 54.16 105 GLY A C 1
ATOM 772 O O . GLY A 1 105 ? 13.332 -2.792 -15.885 1.00 54.16 105 GLY A O 1
ATOM 773 N N . SER A 1 106 ? 11.264 -3.650 -16.018 1.00 58.03 106 SER A N 1
ATOM 774 C CA . SER A 1 106 ? 11.641 -4.677 -17.006 1.00 58.03 106 SER A CA 1
ATOM 775 C C . SER A 1 106 ? 11.319 -4.328 -18.458 1.00 58.03 106 SER A C 1
ATOM 777 O O . SER A 1 106 ? 12.157 -4.569 -19.324 1.00 58.03 106 SER A O 1
ATOM 779 N N . ARG A 1 107 ? 10.145 -3.759 -18.764 1.00 57.31 107 ARG A N 1
ATOM 780 C CA . ARG A 1 107 ? 9.723 -3.545 -20.162 1.00 57.31 107 ARG A CA 1
ATOM 781 C C . ARG A 1 107 ? 10.131 -2.196 -20.734 1.00 57.31 107 ARG A C 1
ATOM 783 O O . ARG A 1 107 ? 10.711 -2.163 -21.814 1.00 57.31 107 ARG A O 1
ATOM 790 N N . GLU A 1 108 ? 9.862 -1.098 -20.038 1.00 60.28 108 GLU A N 1
ATOM 791 C CA . GLU A 1 108 ? 10.140 0.250 -20.560 1.00 60.28 108 GLU A CA 1
ATOM 792 C C . GLU A 1 108 ? 11.644 0.499 -20.685 1.00 60.28 108 GLU A C 1
ATOM 794 O O . GLU A 1 108 ? 12.140 0.949 -21.719 1.00 60.28 108 GLU A O 1
ATOM 799 N N . THR A 1 109 ? 12.390 0.084 -19.667 1.00 63.91 109 THR A N 1
ATOM 800 C CA . THR A 1 109 ? 13.850 0.102 -19.632 1.00 63.91 109 THR A CA 1
ATOM 801 C C . THR A 1 109 ? 14.441 -0.771 -20.742 1.00 63.91 109 THR A C 1
ATOM 803 O O . THR A 1 109 ? 15.369 -0.333 -21.424 1.00 63.91 109 THR A O 1
ATOM 806 N N . ALA A 1 110 ? 13.912 -1.980 -20.974 1.00 66.56 110 ALA A N 1
ATOM 807 C CA . ALA A 1 110 ? 14.400 -2.857 -22.044 1.00 66.56 110 ALA A CA 1
ATOM 808 C C . ALA A 1 110 ? 14.114 -2.290 -23.443 1.00 66.56 110 ALA A C 1
ATOM 810 O O . ALA A 1 110 ? 14.968 -2.379 -24.325 1.00 66.56 110 ALA A O 1
ATOM 811 N N . VAL A 1 111 ? 12.952 -1.661 -23.648 1.00 73.94 111 VAL A N 1
ATOM 812 C CA . VAL A 1 111 ? 12.618 -0.980 -24.909 1.00 73.94 111 VAL A CA 1
ATOM 813 C C . VAL A 1 111 ? 13.552 0.208 -25.147 1.00 73.94 111 VAL A C 1
ATOM 815 O O . VAL A 1 111 ? 14.062 0.367 -26.256 1.00 73.94 111 VAL A O 1
ATOM 818 N N . LEU A 1 112 ? 13.848 1.001 -24.113 1.00 71.81 112 LEU A N 1
ATOM 819 C CA . LEU A 1 112 ? 14.779 2.127 -24.213 1.00 71.81 112 LEU A CA 1
ATOM 820 C C . LEU A 1 112 ? 16.220 1.662 -24.494 1.00 71.81 112 LEU A C 1
ATOM 822 O O . LEU A 1 112 ? 16.923 2.268 -25.304 1.00 71.81 112 LEU A O 1
ATOM 826 N N . ALA A 1 113 ? 16.645 0.554 -23.883 1.00 72.56 113 ALA A N 1
ATOM 827 C CA . ALA A 1 113 ? 17.943 -0.069 -24.134 1.00 72.56 113 ALA A CA 1
ATOM 828 C C . ALA A 1 113 ? 18.066 -0.616 -25.560 1.00 72.56 113 ALA A C 1
ATOM 830 O O . ALA A 1 113 ? 19.103 -0.444 -26.209 1.00 72.56 113 ALA A O 1
ATOM 831 N N . TYR A 1 114 ? 16.999 -1.239 -26.064 1.00 78.31 114 TYR A N 1
ATOM 832 C CA . TYR A 1 114 ? 16.926 -1.715 -27.439 1.00 78.31 114 TYR A CA 1
ATOM 833 C C . TYR A 1 114 ? 16.998 -0.547 -28.429 1.00 78.31 114 TYR A C 1
ATOM 835 O O . TYR A 1 114 ? 17.830 -0.567 -29.332 1.00 78.31 114 TYR A O 1
ATOM 843 N N . LEU A 1 115 ? 16.212 0.514 -28.209 1.00 80.69 115 LEU A N 1
ATOM 844 C CA . LEU A 1 115 ? 16.246 1.734 -29.022 1.00 80.69 115 LEU A CA 1
ATOM 845 C C . LEU A 1 115 ? 17.638 2.373 -29.058 1.00 80.69 115 LEU A C 1
ATOM 847 O O . LEU A 1 115 ? 18.120 2.710 -30.138 1.00 80.69 115 LEU A O 1
ATOM 851 N N . MET A 1 116 ? 18.311 2.497 -27.909 1.00 75.38 116 MET A N 1
ATOM 852 C CA . MET A 1 116 ? 19.665 3.058 -27.860 1.00 75.38 116 MET A CA 1
ATOM 853 C C . MET A 1 116 ? 20.702 2.176 -28.554 1.00 75.38 116 MET A C 1
ATOM 855 O O . MET A 1 116 ? 21.582 2.688 -29.244 1.00 75.38 116 MET A O 1
ATOM 859 N N . THR A 1 117 ? 20.578 0.855 -28.426 1.00 78.81 117 THR A N 1
ATOM 860 C CA . THR A 1 117 ? 21.468 -0.093 -29.108 1.00 78.81 117 THR A CA 1
ATOM 861 C C . THR A 1 117 ? 21.281 -0.028 -30.624 1.00 78.81 117 THR A C 1
ATOM 863 O O . THR A 1 117 ? 22.263 0.045 -31.360 1.00 78.81 117 THR A O 1
ATOM 866 N N . VAL A 1 118 ? 20.034 0.014 -31.103 1.00 82.44 118 VAL A N 1
ATOM 867 C CA . VAL A 1 118 ? 19.722 0.167 -32.532 1.00 82.44 118 VAL A CA 1
ATOM 868 C C . VAL A 1 118 ? 20.233 1.508 -33.058 1.00 82.44 118 VAL A C 1
ATOM 870 O O . VAL A 1 118 ? 20.901 1.532 -34.088 1.00 82.44 118 VAL A O 1
ATOM 873 N N . ALA A 1 119 ? 19.996 2.612 -32.342 1.00 75.44 119 ALA A N 1
ATOM 874 C CA . ALA A 1 119 ? 20.490 3.934 -32.729 1.00 75.44 119 ALA A CA 1
ATOM 875 C C . ALA A 1 119 ? 22.024 3.969 -32.844 1.00 75.44 119 ALA A C 1
ATOM 877 O O . ALA A 1 119 ? 22.557 4.545 -33.792 1.00 75.44 119 ALA A O 1
ATOM 878 N N . PHE A 1 120 ? 22.737 3.304 -31.931 1.00 78.31 120 PHE A N 1
ATOM 879 C CA . PHE A 1 120 ? 24.194 3.181 -31.981 1.00 78.31 120 PHE A CA 1
ATOM 880 C C . PHE A 1 120 ? 24.686 2.359 -33.178 1.00 78.31 120 PHE A C 1
ATOM 882 O O . PHE A 1 120 ? 25.569 2.811 -33.907 1.00 78.31 120 PHE A O 1
ATOM 889 N N . VAL A 1 121 ? 24.092 1.186 -33.425 1.00 81.94 121 VAL A N 1
ATOM 890 C CA . VAL A 1 121 ? 24.450 0.332 -34.571 1.00 81.94 121 VAL A CA 1
ATOM 891 C C . VAL A 1 121 ? 24.184 1.052 -35.894 1.00 81.94 121 VAL A C 1
ATOM 893 O O . VAL A 1 121 ? 25.018 1.004 -36.796 1.00 81.94 121 VAL A O 1
ATOM 896 N N . VAL A 1 122 ? 23.066 1.774 -36.002 1.00 82.31 122 VAL A N 1
ATOM 897 C CA . VAL A 1 122 ? 22.728 2.577 -37.185 1.00 82.31 122 VAL A CA 1
ATOM 898 C C . VAL A 1 122 ? 23.702 3.745 -37.364 1.00 82.31 122 VAL A C 1
ATOM 900 O O . VAL A 1 122 ? 24.162 3.977 -38.480 1.00 82.31 122 VAL A O 1
ATOM 903 N N . ALA A 1 123 ? 24.064 4.456 -36.291 1.00 72.81 123 ALA A N 1
ATOM 904 C CA . ALA A 1 123 ? 25.027 5.557 -36.352 1.00 72.81 123 ALA A CA 1
ATOM 905 C C . ALA A 1 123 ? 26.409 5.085 -36.831 1.00 72.81 123 ALA A C 1
ATOM 907 O O . ALA A 1 123 ? 26.984 5.685 -37.739 1.00 72.81 123 ALA A O 1
ATOM 908 N N . ILE A 1 124 ? 26.915 3.974 -36.285 1.00 78.75 124 ILE A N 1
ATOM 909 C CA . ILE A 1 124 ? 28.168 3.362 -36.747 1.00 78.75 124 ILE A CA 1
ATOM 910 C C . ILE A 1 124 ? 28.032 2.882 -38.193 1.00 78.75 124 ILE A C 1
ATOM 912 O O . ILE A 1 124 ? 28.912 3.149 -39.007 1.00 78.75 124 ILE A O 1
ATOM 916 N N . GLY A 1 125 ? 26.924 2.221 -38.534 1.00 80.25 125 GLY A N 1
ATOM 917 C CA . GLY A 1 125 ? 26.659 1.736 -39.886 1.00 80.25 125 GLY A CA 1
ATOM 918 C C . GLY A 1 125 ? 26.671 2.856 -40.927 1.00 80.25 125 GLY A C 1
ATOM 919 O O . GLY A 1 125 ? 27.286 2.699 -41.977 1.00 80.25 125 GLY A O 1
ATOM 920 N N . MET A 1 126 ? 26.074 4.012 -40.618 1.00 73.69 126 MET A N 1
ATOM 921 C CA . MET A 1 126 ? 26.098 5.188 -41.494 1.00 73.69 126 MET A CA 1
ATOM 922 C C . MET A 1 126 ? 27.505 5.764 -41.667 1.00 73.69 126 MET A C 1
ATOM 924 O O . MET A 1 126 ? 27.888 6.112 -42.781 1.00 73.69 126 MET A O 1
ATOM 928 N N . VAL A 1 127 ? 28.289 5.842 -40.590 1.00 73.31 127 VAL A N 1
ATOM 929 C CA . VAL A 1 127 ? 29.668 6.353 -40.640 1.00 73.31 127 VAL A CA 1
ATOM 930 C C . VAL A 1 127 ? 30.568 5.412 -41.440 1.00 73.31 127 VAL A C 1
ATOM 932 O O . VAL A 1 127 ? 31.301 5.865 -42.315 1.00 73.31 127 VAL A O 1
ATOM 935 N N . LEU A 1 128 ? 30.472 4.100 -41.211 1.00 77.38 128 LEU A N 1
ATOM 936 C CA . LEU A 1 128 ? 31.212 3.098 -41.979 1.00 77.38 128 LEU A CA 1
ATOM 937 C C . LEU A 1 128 ? 30.786 3.094 -43.451 1.00 77.38 128 LEU A C 1
ATOM 939 O O . LEU A 1 128 ? 31.636 3.068 -44.335 1.00 77.38 128 LEU A O 1
ATOM 943 N N . TYR A 1 129 ? 29.487 3.181 -43.740 1.00 77.12 129 TYR A N 1
ATOM 944 C CA . TYR A 1 129 ? 28.997 3.282 -45.113 1.00 77.12 129 TYR A CA 1
ATOM 945 C C . TYR A 1 129 ? 29.537 4.533 -45.821 1.00 77.12 129 TYR A C 1
ATOM 947 O O . TYR A 1 129 ? 29.998 4.440 -46.958 1.00 77.12 129 TYR A O 1
ATOM 955 N N . ALA A 1 130 ? 29.551 5.684 -45.141 1.00 70.38 130 ALA A N 1
ATOM 956 C CA . ALA A 1 130 ? 30.115 6.919 -45.679 1.00 70.38 130 ALA A CA 1
ATOM 957 C C . ALA A 1 130 ? 31.616 6.788 -45.990 1.00 70.38 130 ALA A C 1
ATOM 959 O O . ALA A 1 130 ? 32.030 7.230 -47.058 1.00 70.38 130 ALA A O 1
ATOM 960 N N . ILE A 1 131 ? 32.387 6.128 -45.113 1.00 70.62 131 ILE A N 1
ATOM 961 C CA . ILE A 1 131 ? 33.830 5.878 -45.278 1.00 70.62 131 ILE A CA 1
ATOM 962 C C . ILE A 1 131 ? 34.127 4.936 -46.452 1.00 70.62 131 ILE A C 1
ATOM 964 O O . ILE A 1 131 ? 35.043 5.199 -47.227 1.00 70.62 131 ILE A O 1
ATOM 968 N N . PHE A 1 132 ? 33.408 3.813 -46.549 1.00 70.69 132 PHE A N 1
ATOM 969 C CA . PHE A 1 132 ? 33.751 2.716 -47.463 1.00 70.69 132 PHE A CA 1
ATOM 970 C C . PHE A 1 132 ? 33.061 2.800 -48.831 1.00 70.69 132 PHE A C 1
ATOM 972 O O . PHE A 1 132 ? 33.626 2.338 -49.820 1.00 70.69 132 PHE A O 1
ATOM 979 N N . PHE A 1 133 ? 31.849 3.357 -48.896 1.00 68.56 133 PHE A N 1
ATOM 980 C CA . PHE A 1 133 ? 31.011 3.365 -50.104 1.00 68.56 133 PHE A CA 1
ATOM 981 C C . PHE A 1 133 ? 30.530 4.766 -50.510 1.00 68.56 133 PHE A C 1
ATOM 983 O O . PHE A 1 133 ? 30.099 4.962 -51.646 1.00 68.56 133 PHE A O 1
ATOM 990 N N . GLY A 1 134 ? 30.590 5.744 -49.605 1.00 59.03 134 GLY A N 1
ATOM 991 C CA . GLY A 1 134 ? 30.320 7.149 -49.896 1.00 59.03 134 GLY A CA 1
ATOM 992 C C . GLY A 1 134 ? 31.588 7.928 -50.258 1.00 59.03 134 GLY A C 1
ATOM 993 O O . GLY A 1 134 ? 32.704 7.541 -49.936 1.00 59.03 134 GLY A O 1
ATOM 994 N N . ASN A 1 135 ? 31.428 9.101 -50.872 1.00 60.25 135 ASN A N 1
ATOM 995 C CA . ASN A 1 135 ? 32.529 10.053 -51.092 1.00 60.25 135 ASN A CA 1
ATOM 996 C C . ASN A 1 135 ? 32.950 10.816 -49.802 1.00 60.25 135 ASN A C 1
ATOM 998 O O . ASN A 1 135 ? 33.446 11.940 -49.893 1.00 60.25 135 ASN A O 1
ATOM 1002 N N . GLY A 1 136 ? 32.706 10.292 -48.591 1.00 57.81 136 GLY A N 1
ATOM 1003 C CA . GLY A 1 136 ? 32.840 11.038 -47.325 1.00 57.81 136 GLY A CA 1
ATOM 1004 C C . GLY A 1 136 ? 33.707 10.301 -46.305 1.00 57.81 136 GLY A C 1
ATOM 1005 O O . GLY A 1 136 ? 33.250 9.369 -45.667 1.00 57.81 136 GLY A O 1
ATOM 1006 N N . LEU A 1 137 ? 34.977 10.660 -46.117 1.00 54.78 137 LEU A N 1
ATOM 1007 C CA . LEU A 1 137 ? 35.405 11.850 -45.366 1.00 54.78 137 LEU A CA 1
ATOM 1008 C C . LEU A 1 137 ? 36.222 12.879 -46.163 1.00 54.78 137 LEU A C 1
ATOM 1010 O O . LEU A 1 137 ? 36.614 13.891 -45.596 1.00 54.78 137 LEU A O 1
ATOM 1014 N N . HIS A 1 138 ? 36.465 12.669 -47.458 1.00 52.56 138 HIS A N 1
ATOM 1015 C CA . HIS A 1 138 ? 37.371 13.531 -48.236 1.00 52.56 138 HIS A CA 1
ATOM 1016 C C . HIS A 1 138 ? 36.979 15.024 -48.273 1.00 52.56 138 HIS A C 1
ATOM 1018 O O . HIS A 1 138 ? 37.851 15.865 -48.455 1.00 52.56 138 HIS A O 1
ATOM 1024 N N . ASN A 1 139 ? 35.697 15.357 -48.072 1.00 54.22 139 ASN A N 1
ATOM 1025 C CA . ASN A 1 139 ? 35.182 16.737 -48.030 1.00 54.22 139 ASN A CA 1
ATOM 1026 C C . ASN A 1 139 ? 34.771 17.212 -46.621 1.00 54.22 139 ASN A C 1
ATOM 1028 O O . ASN A 1 139 ? 34.219 18.301 -46.471 1.00 54.22 139 ASN A O 1
ATOM 1032 N N . ILE A 1 140 ? 34.991 16.398 -45.586 1.00 61.28 140 ILE A N 1
ATOM 1033 C CA . ILE A 1 140 ? 34.692 16.756 -44.198 1.00 61.28 140 ILE A CA 1
ATOM 1034 C C . ILE A 1 140 ? 35.992 17.287 -43.600 1.00 61.28 140 ILE A C 1
ATOM 1036 O O . ILE A 1 140 ? 36.963 16.547 -43.480 1.00 61.28 140 ILE A O 1
ATOM 1040 N N . GLY A 1 141 ? 36.029 18.576 -43.250 1.00 64.62 141 GLY A N 1
ATOM 1041 C CA . GLY A 1 141 ? 37.212 19.175 -42.626 1.00 64.62 141 GLY A CA 1
ATOM 1042 C C . GLY A 1 141 ? 37.655 18.385 -41.389 1.00 64.62 141 GLY A C 1
ATOM 1043 O O . GLY A 1 141 ? 36.818 17.868 -40.650 1.00 64.62 141 GLY A O 1
ATOM 1044 N N . GLU A 1 142 ? 38.963 18.308 -41.147 1.00 69.19 142 GLU A N 1
ATOM 1045 C CA . GLU A 1 142 ? 39.591 17.500 -40.084 1.00 69.19 142 GLU A CA 1
ATOM 1046 C C . GLU A 1 142 ? 38.953 17.721 -38.696 1.00 69.19 142 GLU A C 1
ATOM 1048 O O . GLU A 1 142 ? 38.737 16.781 -37.930 1.00 69.19 142 GLU A O 1
ATOM 1053 N N . MET A 1 143 ? 38.517 18.954 -38.419 1.00 66.19 143 MET A N 1
ATOM 1054 C CA . MET A 1 143 ? 37.758 19.315 -37.218 1.00 66.19 143 MET A CA 1
ATOM 1055 C C . MET A 1 143 ? 36.408 18.584 -37.111 1.00 66.19 143 MET A C 1
ATOM 1057 O O . MET A 1 143 ? 36.050 18.092 -36.042 1.00 66.19 143 MET A O 1
ATOM 1061 N N . ALA A 1 144 ? 35.651 18.484 -38.203 1.00 67.69 144 ALA A N 1
ATOM 1062 C CA . ALA A 1 144 ? 34.362 17.800 -38.224 1.00 67.69 144 ALA A CA 1
ATOM 1063 C C . ALA A 1 144 ? 34.526 16.274 -38.110 1.00 67.69 144 ALA A C 1
ATOM 1065 O O . ALA A 1 144 ? 33.731 15.631 -37.427 1.00 67.69 144 ALA A O 1
ATOM 1066 N N . ALA A 1 145 ? 35.595 15.705 -38.677 1.00 68.62 145 ALA A N 1
ATOM 1067 C CA . ALA A 1 145 ? 35.950 14.299 -38.475 1.00 68.62 145 ALA A CA 1
ATOM 1068 C C . ALA A 1 145 ? 36.255 13.993 -36.995 1.00 68.62 145 ALA A C 1
ATOM 1070 O O . ALA A 1 145 ? 35.739 13.021 -36.438 1.00 68.62 145 ALA A O 1
ATOM 1071 N N . GLY A 1 146 ? 37.025 14.866 -36.332 1.00 73.12 146 GLY A N 1
ATOM 1072 C CA . GLY A 1 146 ? 37.314 14.762 -34.899 1.00 73.12 146 GLY A CA 1
ATOM 1073 C C . GLY A 1 146 ? 36.060 14.857 -34.023 1.00 73.12 146 GLY A C 1
ATOM 1074 O O . GLY A 1 146 ? 35.878 14.050 -33.112 1.00 73.12 146 GLY A O 1
ATOM 1075 N N . LEU A 1 147 ? 35.149 15.788 -34.329 1.00 73.25 147 LEU A N 1
ATOM 1076 C CA . LEU A 1 147 ? 33.877 15.930 -33.610 1.00 73.25 147 LEU A CA 1
ATOM 1077 C C . LEU A 1 147 ? 32.976 14.697 -33.767 1.00 73.25 147 LEU A C 1
ATOM 1079 O O . LEU A 1 147 ? 32.391 14.247 -32.783 1.00 73.25 147 LEU A O 1
ATOM 1083 N N . ILE A 1 148 ? 32.902 14.110 -34.967 1.00 73.12 148 ILE A N 1
ATOM 1084 C CA . ILE A 1 148 ? 32.162 12.860 -35.205 1.00 73.12 148 ILE A CA 1
ATOM 1085 C C . ILE A 1 148 ? 32.744 11.724 -34.352 1.00 73.12 148 ILE A C 1
ATOM 1087 O O . ILE A 1 148 ? 31.989 11.011 -33.691 1.00 73.12 148 ILE A O 1
ATOM 1091 N N . GLY A 1 149 ? 34.073 11.591 -34.292 1.00 74.19 149 GLY A N 1
ATOM 1092 C CA . GLY A 1 149 ? 34.739 10.595 -33.446 1.00 74.19 149 GLY A CA 1
ATOM 1093 C C . GLY A 1 149 ? 34.423 10.760 -31.955 1.00 74.19 149 GLY A C 1
ATOM 1094 O O . GLY A 1 149 ? 34.105 9.780 -31.279 1.00 74.19 149 GLY A O 1
ATOM 1095 N N . ILE A 1 150 ? 34.429 11.998 -31.449 1.00 80.69 150 ILE A N 1
ATOM 1096 C CA . ILE A 1 150 ? 34.070 12.306 -30.053 1.00 80.69 150 ILE A CA 1
ATOM 1097 C C . ILE A 1 150 ? 32.603 11.953 -29.769 1.00 80.69 150 ILE A C 1
ATOM 1099 O O . ILE A 1 150 ? 32.306 11.357 -28.733 1.00 80.69 150 ILE A O 1
ATOM 1103 N N . LEU A 1 151 ? 31.684 12.280 -30.682 1.00 74.69 151 LEU A N 1
ATOM 1104 C CA . LEU A 1 151 ? 30.258 11.976 -30.528 1.00 74.69 151 LEU A CA 1
ATOM 1105 C C . LEU A 1 151 ? 29.985 10.467 -30.539 1.00 74.69 151 LEU A C 1
ATOM 1107 O O . LEU A 1 151 ? 29.212 9.984 -29.712 1.00 74.69 151 LEU A O 1
ATOM 1111 N N . ILE A 1 152 ? 30.659 9.711 -31.411 1.00 77.56 152 ILE A N 1
ATOM 1112 C CA . ILE A 1 152 ? 30.578 8.243 -31.430 1.00 77.56 152 ILE A CA 1
ATOM 1113 C C . ILE A 1 152 ? 31.137 7.662 -30.129 1.00 77.56 152 ILE A C 1
ATOM 1115 O O . ILE A 1 152 ? 30.506 6.790 -29.535 1.00 77.56 152 ILE A O 1
ATOM 1119 N N . GLY A 1 153 ? 32.276 8.168 -29.647 1.00 78.50 153 GLY A N 1
ATOM 1120 C CA . GLY A 1 153 ? 32.853 7.752 -28.367 1.00 78.50 153 GLY A CA 1
ATOM 1121 C C . GLY A 1 153 ? 31.924 8.036 -27.182 1.00 78.50 153 GLY A C 1
ATOM 1122 O O . GLY A 1 153 ? 31.751 7.192 -26.303 1.00 78.50 153 GLY A O 1
ATOM 1123 N N . HIS A 1 154 ? 31.253 9.191 -27.174 1.00 81.56 154 HIS A N 1
ATOM 1124 C CA . HIS A 1 154 ? 30.248 9.505 -26.158 1.00 81.56 154 HIS A CA 1
ATOM 1125 C C . HIS A 1 154 ? 29.047 8.554 -26.225 1.00 81.56 154 HIS A C 1
ATOM 1127 O O . HIS A 1 154 ? 28.578 8.076 -25.190 1.00 81.56 154 HIS A O 1
ATOM 1133 N N . LEU A 1 155 ? 28.569 8.244 -27.432 1.00 77.44 155 LEU A N 1
ATOM 1134 C CA . LEU A 1 155 ? 27.463 7.313 -27.635 1.00 77.44 155 LEU A CA 1
ATOM 1135 C C . LEU A 1 155 ? 27.835 5.890 -27.187 1.00 77.44 155 LEU A C 1
ATOM 1137 O O . LEU A 1 155 ? 27.043 5.251 -26.496 1.00 77.44 155 LEU A O 1
ATOM 1141 N N . ALA A 1 156 ? 29.057 5.433 -27.475 1.00 79.25 156 ALA A N 1
ATOM 1142 C CA . ALA A 1 156 ? 29.580 4.151 -27.001 1.00 79.25 156 ALA A CA 1
ATOM 1143 C C . ALA A 1 156 ? 29.594 4.068 -25.462 1.00 79.25 156 ALA A C 1
ATOM 1145 O O . ALA A 1 156 ? 29.070 3.110 -24.898 1.00 79.25 156 ALA A O 1
ATOM 1146 N N . ASN A 1 157 ? 30.079 5.111 -24.776 1.00 82.56 157 ASN A N 1
ATOM 1147 C CA . ASN A 1 157 ? 30.066 5.182 -23.308 1.00 82.56 157 ASN A CA 1
ATOM 1148 C C . ASN A 1 157 ? 28.645 5.110 -22.720 1.00 82.56 157 ASN A C 1
ATOM 1150 O O . ASN A 1 157 ? 28.429 4.527 -21.657 1.00 82.56 157 ASN A O 1
ATOM 1154 N N . LYS A 1 158 ? 27.653 5.717 -23.385 1.00 77.94 158 LYS A N 1
ATOM 1155 C CA . LYS A 1 158 ? 26.250 5.664 -22.943 1.00 77.94 158 LYS A CA 1
ATOM 1156 C C . LYS A 1 158 ? 25.642 4.280 -23.137 1.00 77.94 158 LYS A C 1
ATOM 1158 O O . LYS A 1 158 ? 24.927 3.807 -22.258 1.00 77.94 158 LYS A O 1
ATOM 1163 N N . VAL A 1 159 ? 25.971 3.613 -24.237 1.00 79.12 159 VAL A N 1
ATOM 1164 C CA . VAL A 1 159 ? 25.575 2.225 -24.486 1.00 79.12 159 VAL A CA 1
ATOM 1165 C C . VAL A 1 159 ? 26.209 1.284 -23.452 1.00 79.12 159 VAL A C 1
ATOM 1167 O O . VAL A 1 159 ? 25.512 0.438 -22.896 1.00 79.12 159 VAL A O 1
ATOM 1170 N N . GLU A 1 160 ? 27.481 1.476 -23.097 1.00 79.00 160 GLU A N 1
ATOM 1171 C CA . GLU A 1 160 ? 28.148 0.709 -22.035 1.00 79.00 160 GLU A CA 1
ATOM 1172 C C . GLU A 1 160 ? 27.490 0.907 -20.657 1.00 79.00 160 GLU A C 1
ATOM 1174 O O . GLU A 1 160 ? 27.282 -0.062 -19.928 1.00 79.00 160 GLU A O 1
ATOM 1179 N N . GLN A 1 161 ? 27.068 2.132 -20.319 1.00 77.38 161 GLN A N 1
ATOM 1180 C CA . GLN A 1 161 ? 26.300 2.408 -19.093 1.00 77.38 161 GLN A CA 1
ATOM 1181 C C . GLN A 1 161 ? 24.965 1.653 -19.060 1.00 77.38 161 GLN A C 1
ATOM 1183 O O . GLN A 1 161 ? 24.596 1.095 -18.025 1.00 77.38 161 GLN A O 1
ATOM 1188 N N . VAL A 1 162 ? 24.258 1.597 -20.193 1.00 76.50 162 VAL A N 1
ATOM 1189 C CA . VAL A 1 162 ? 23.019 0.820 -20.331 1.00 76.50 162 VAL A CA 1
ATOM 1190 C C . VAL A 1 162 ? 23.314 -0.669 -20.131 1.00 76.50 162 VAL A C 1
ATOM 1192 O O . VAL A 1 162 ? 22.686 -1.306 -19.288 1.00 76.50 162 VAL A O 1
ATOM 1195 N N . TYR A 1 163 ? 24.322 -1.222 -20.808 1.00 75.94 163 TYR A N 1
ATOM 1196 C CA . TYR A 1 163 ? 24.727 -2.618 -20.616 1.00 75.94 163 TYR A CA 1
ATOM 1197 C C . TYR A 1 163 ? 25.119 -2.925 -19.161 1.00 75.94 163 TYR A C 1
ATOM 1199 O O . TYR A 1 163 ? 24.701 -3.948 -18.617 1.00 75.94 163 TYR A O 1
ATOM 1207 N N . GLY A 1 164 ? 25.847 -2.027 -18.493 1.00 73.75 164 GLY A N 1
ATOM 1208 C CA . GLY A 1 164 ? 26.199 -2.150 -17.078 1.00 73.75 164 GLY A CA 1
ATOM 1209 C C . GLY A 1 164 ? 24.981 -2.164 -16.149 1.00 73.75 164 GLY A C 1
ATOM 1210 O O . GLY A 1 164 ? 24.945 -2.936 -15.192 1.00 73.75 164 GLY A O 1
ATOM 1211 N N . TYR A 1 165 ? 23.945 -1.381 -16.451 1.00 72.88 165 TYR A N 1
ATOM 1212 C CA . TYR A 1 165 ? 22.689 -1.387 -15.699 1.00 72.88 165 TYR A CA 1
ATOM 1213 C C . TYR A 1 165 ? 21.930 -2.722 -15.842 1.00 72.88 165 TYR A C 1
ATOM 1215 O O . TYR A 1 165 ? 21.534 -3.317 -14.834 1.00 72.88 165 TYR A O 1
ATOM 1223 N N . PHE A 1 166 ? 21.790 -3.243 -17.068 1.00 68.12 166 PHE A N 1
ATOM 1224 C CA . PHE A 1 166 ? 21.052 -4.491 -17.327 1.00 68.12 166 PHE A CA 1
ATOM 1225 C C . PHE A 1 166 ? 21.804 -5.747 -16.879 1.00 68.12 166 PHE A C 1
ATOM 1227 O O . PHE A 1 166 ? 21.231 -6.618 -16.225 1.00 68.12 166 PHE A O 1
ATOM 1234 N N . PHE A 1 167 ? 23.098 -5.846 -17.189 1.00 67.94 167 PHE A N 1
ATOM 1235 C CA . PHE A 1 167 ? 23.891 -7.049 -16.918 1.00 67.94 167 PHE A CA 1
ATOM 1236 C C . PHE A 1 167 ? 24.658 -6.992 -15.587 1.00 67.94 167 PHE A C 1
ATOM 1238 O O . PHE A 1 167 ? 25.037 -8.036 -15.049 1.00 67.94 167 PHE A O 1
ATOM 1245 N N . GLY A 1 168 ? 24.866 -5.800 -15.020 1.00 65.81 168 GLY A N 1
ATOM 1246 C CA . GLY A 1 168 ? 25.542 -5.609 -13.734 1.00 65.81 168 GLY A CA 1
ATOM 1247 C C . GLY A 1 168 ? 24.614 -5.681 -12.518 1.00 65.81 168 GLY A C 1
ATOM 1248 O O . GLY A 1 168 ? 25.012 -6.236 -11.491 1.00 65.81 168 GLY A O 1
ATOM 1249 N N . SER A 1 169 ? 23.368 -5.196 -12.609 1.00 57.94 169 SER A N 1
ATOM 1250 C CA . SER A 1 169 ? 22.452 -5.174 -11.450 1.00 57.94 169 SER A CA 1
ATOM 1251 C C . SER A 1 169 ? 22.042 -6.577 -10.976 1.00 57.94 169 SER A C 1
ATOM 1253 O O . SER A 1 169 ? 21.950 -6.815 -9.770 1.00 57.94 169 SER A O 1
ATOM 1255 N N . SER A 1 170 ? 21.925 -7.538 -11.898 1.00 53.44 170 SER A N 1
ATOM 1256 C CA . SER A 1 170 ? 21.601 -8.936 -11.578 1.00 53.44 170 SER A CA 1
ATOM 1257 C C . SER A 1 170 ? 22.700 -9.619 -10.752 1.00 53.44 170 SER A C 1
ATOM 1259 O O . SER A 1 170 ? 22.417 -10.286 -9.760 1.00 53.44 170 SER A O 1
ATOM 1261 N N . LYS A 1 171 ? 23.980 -9.405 -11.090 1.00 50.59 171 LYS A N 1
ATOM 1262 C CA . LYS A 1 171 ? 25.112 -9.949 -10.315 1.00 50.59 171 LYS A CA 1
ATOM 1263 C C . LYS A 1 171 ? 25.346 -9.171 -9.016 1.00 50.59 171 LYS A C 1
ATOM 1265 O O . LYS A 1 171 ? 25.671 -9.768 -7.992 1.00 50.59 171 LYS A O 1
ATOM 1270 N N . GLY A 1 172 ? 25.140 -7.852 -9.038 1.00 55.88 172 GLY A N 1
ATOM 1271 C CA . GLY A 1 172 ? 25.323 -6.981 -7.877 1.00 55.88 172 GLY A CA 1
ATOM 1272 C C . GLY A 1 172 ? 24.312 -7.223 -6.754 1.00 55.88 172 GLY A C 1
ATOM 1273 O O . GLY A 1 172 ? 24.689 -7.164 -5.586 1.00 55.88 172 GLY A O 1
ATOM 1274 N N . SER A 1 173 ? 23.051 -7.529 -7.082 1.00 56.22 173 SER A N 1
ATOM 1275 C CA . SER A 1 173 ? 22.018 -7.822 -6.078 1.00 56.22 173 SER A CA 1
ATOM 1276 C C . SER A 1 173 ? 22.308 -9.129 -5.333 1.00 56.22 173 SER A C 1
ATOM 1278 O O . SER A 1 173 ? 22.440 -9.121 -4.110 1.00 56.22 173 SER A O 1
ATOM 1280 N N . HIS A 1 174 ? 22.552 -10.227 -6.058 1.00 54.56 174 HIS A N 1
ATOM 1281 C CA . HIS A 1 174 ? 22.888 -11.518 -5.449 1.00 54.56 174 HIS A CA 1
ATOM 1282 C C . HIS A 1 174 ? 24.182 -11.474 -4.622 1.00 54.56 174 HIS A C 1
ATOM 1284 O O . HIS A 1 174 ? 24.227 -12.043 -3.531 1.00 54.56 174 HIS A O 1
ATOM 1290 N N . ALA A 1 175 ? 25.210 -10.755 -5.087 1.00 64.38 175 ALA A N 1
ATOM 1291 C CA . ALA A 1 175 ? 26.452 -10.582 -4.336 1.00 64.38 175 ALA A CA 1
ATOM 1292 C C . ALA A 1 175 ? 26.249 -9.778 -3.038 1.00 64.38 175 ALA A C 1
ATOM 1294 O O . ALA A 1 175 ? 26.806 -10.141 -2.004 1.00 64.38 175 ALA A O 1
ATOM 1295 N N . LYS A 1 176 ? 25.422 -8.721 -3.058 1.00 64.50 176 LYS A N 1
ATOM 1296 C CA . LYS A 1 176 ? 25.102 -7.924 -1.861 1.00 64.50 176 LYS A CA 1
ATOM 1297 C C . LYS A 1 176 ? 24.253 -8.704 -0.863 1.00 64.50 176 LYS A C 1
ATOM 1299 O O . LYS A 1 176 ? 24.572 -8.688 0.320 1.00 64.50 176 LYS A O 1
ATOM 1304 N N . THR A 1 177 ? 23.218 -9.413 -1.315 1.00 74.31 177 THR A N 1
ATOM 1305 C CA . THR A 1 177 ? 22.384 -10.252 -0.440 1.00 74.31 177 THR A CA 1
ATOM 1306 C C . THR A 1 177 ? 23.195 -11.393 0.172 1.00 74.31 177 THR A C 1
ATOM 1308 O O . THR A 1 177 ? 23.070 -11.650 1.365 1.00 74.31 177 THR A O 1
ATOM 1311 N N . GLY A 1 178 ? 24.079 -12.025 -0.607 1.00 75.75 178 GLY A N 1
ATOM 1312 C CA . GLY A 1 178 ? 25.001 -13.049 -0.111 1.00 75.75 178 GLY A CA 1
ATOM 1313 C C . GLY A 1 178 ? 26.007 -12.503 0.904 1.00 75.75 178 GLY A C 1
ATOM 1314 O O . GLY A 1 178 ? 26.179 -13.089 1.970 1.00 75.75 178 GLY A O 1
ATOM 1315 N N . ALA A 1 179 ? 26.618 -11.346 0.628 1.00 77.94 179 ALA A N 1
ATOM 1316 C CA . ALA A 1 179 ? 27.538 -10.691 1.559 1.00 77.94 179 ALA A CA 1
ATOM 1317 C C . ALA A 1 179 ? 26.840 -10.264 2.861 1.00 77.94 179 ALA A C 1
ATOM 1319 O O . ALA A 1 179 ? 27.399 -10.440 3.941 1.00 77.94 179 ALA A O 1
ATOM 1320 N N . LEU A 1 180 ? 25.605 -9.761 2.776 1.00 82.62 180 LEU A N 1
ATOM 1321 C CA . LEU A 1 180 ? 24.809 -9.384 3.942 1.00 82.62 180 LEU A CA 1
ATOM 1322 C C . LEU A 1 180 ? 24.434 -10.617 4.778 1.00 82.62 180 LEU A C 1
ATOM 1324 O O . LEU A 1 180 ? 24.610 -10.608 5.991 1.00 82.62 180 LEU A O 1
ATOM 1328 N N . ALA A 1 181 ? 23.989 -11.700 4.134 1.00 84.12 181 ALA A N 1
ATOM 1329 C CA . ALA A 1 181 ? 23.696 -12.967 4.803 1.00 84.12 181 ALA A CA 1
ATOM 1330 C C . ALA A 1 181 ? 24.942 -13.549 5.491 1.00 84.12 181 ALA A C 1
ATOM 1332 O O . ALA A 1 181 ? 24.864 -14.013 6.626 1.00 84.12 181 ALA A O 1
ATOM 1333 N N . GLN A 1 182 ? 26.107 -13.455 4.847 1.00 84.88 182 GLN A N 1
ATOM 1334 C CA . GLN A 1 182 ? 27.378 -13.894 5.418 1.00 84.88 182 GLN A CA 1
ATOM 1335 C C . GLN A 1 182 ? 27.818 -13.027 6.608 1.00 84.88 182 GLN A C 1
ATOM 1337 O O . GLN A 1 182 ? 28.331 -13.554 7.592 1.00 84.88 182 GLN A O 1
ATOM 1342 N N . GLN A 1 183 ? 27.618 -11.706 6.549 1.00 85.12 183 GLN A N 1
ATOM 1343 C CA . GLN A 1 183 ? 27.906 -10.804 7.669 1.00 85.12 183 GLN A CA 1
ATOM 1344 C C . GLN A 1 183 ? 26.962 -11.032 8.851 1.00 85.12 183 GLN A C 1
ATOM 1346 O O . GLN A 1 183 ? 27.413 -11.038 9.994 1.00 85.12 183 GLN A O 1
ATOM 1351 N N . ILE A 1 184 ? 25.676 -11.269 8.585 1.00 84.69 184 ILE A N 1
ATOM 1352 C CA . ILE A 1 184 ? 24.690 -11.609 9.615 1.00 84.69 184 ILE A CA 1
ATOM 1353 C C . ILE A 1 184 ? 25.039 -12.958 10.254 1.00 84.69 184 ILE A C 1
ATOM 1355 O O . ILE A 1 184 ? 25.055 -13.046 11.477 1.00 84.69 184 ILE A O 1
ATOM 1359 N N . GLY A 1 185 ? 25.393 -13.973 9.459 1.00 83.88 185 GLY A N 1
ATOM 1360 C CA . GLY A 1 185 ? 25.847 -15.273 9.965 1.00 83.88 185 GLY A CA 1
ATOM 1361 C C . GLY A 1 185 ? 27.045 -15.141 10.906 1.00 83.88 185 GLY A C 1
ATOM 1362 O O . GLY A 1 185 ? 26.975 -15.571 12.053 1.00 83.88 185 GLY A O 1
ATOM 1363 N N . LYS A 1 186 ? 28.089 -14.418 10.481 1.00 83.75 186 LYS A N 1
ATOM 1364 C CA . LYS A 1 186 ? 29.269 -14.140 11.318 1.00 83.75 186 LYS A CA 1
ATOM 1365 C C . LYS A 1 186 ? 28.932 -13.365 12.596 1.00 83.75 186 LYS A C 1
ATOM 1367 O O . LYS A 1 186 ? 29.501 -13.630 13.652 1.00 83.75 186 LYS A O 1
ATOM 1372 N N . ALA A 1 187 ? 28.013 -12.401 12.522 1.00 79.81 187 ALA A N 1
ATOM 1373 C CA . ALA A 1 187 ? 27.587 -11.630 13.688 1.00 79.81 187 ALA A CA 1
ATOM 1374 C C . ALA A 1 187 ? 26.801 -12.489 14.695 1.00 79.81 187 ALA A C 1
ATOM 1376 O O . ALA A 1 187 ? 26.952 -12.304 15.902 1.00 79.81 187 ALA A O 1
ATOM 1377 N N . LEU A 1 188 ? 26.000 -13.445 14.220 1.00 77.81 188 LEU A N 1
ATOM 1378 C CA . LEU A 1 188 ? 25.277 -14.392 15.069 1.00 77.81 188 LEU A CA 1
ATOM 1379 C C . LEU A 1 188 ? 26.219 -15.419 15.713 1.00 77.81 188 LEU A C 1
ATOM 1381 O O . LEU A 1 188 ? 26.112 -15.646 16.916 1.00 77.81 188 LEU A O 1
ATOM 1385 N N . GLU A 1 189 ? 27.187 -15.952 14.963 1.00 76.19 189 GLU A N 1
ATOM 1386 C CA . GLU A 1 189 ? 28.235 -16.846 15.483 1.00 76.19 189 GLU A CA 1
ATOM 1387 C C . GLU A 1 189 ? 29.056 -16.160 16.587 1.00 76.19 189 GLU A C 1
ATOM 1389 O O . GLU A 1 189 ? 29.193 -16.694 17.685 1.00 76.19 189 GLU A O 1
ATOM 1394 N N . SER A 1 190 ? 29.477 -14.907 16.368 1.00 74.25 190 SER A N 1
ATOM 1395 C CA . SER A 1 190 ? 30.207 -14.119 17.377 1.00 74.25 190 SER A CA 1
ATOM 1396 C C . SER A 1 190 ? 29.408 -13.823 18.655 1.00 74.25 190 SER A C 1
ATOM 1398 O O . SER A 1 190 ? 29.992 -13.519 19.693 1.00 74.25 190 SER A O 1
ATOM 1400 N N . ARG A 1 191 ? 28.070 -13.902 18.596 1.00 63.62 191 ARG A N 1
ATOM 1401 C CA . ARG A 1 191 ? 27.174 -13.686 19.742 1.00 63.62 191 ARG A CA 1
ATOM 1402 C C . ARG A 1 191 ? 26.821 -14.968 20.493 1.00 63.62 191 ARG A C 1
ATOM 1404 O O . ARG A 1 191 ? 26.394 -14.861 21.639 1.00 63.62 191 ARG A O 1
ATOM 1411 N N . GLN A 1 192 ? 26.962 -16.142 19.876 1.00 66.00 192 GLN A N 1
ATOM 1412 C CA . GLN A 1 192 ? 26.576 -17.424 20.479 1.00 66.00 192 GLN A CA 1
ATOM 1413 C C . GLN A 1 192 ? 27.720 -18.198 21.145 1.00 66.00 192 GLN A C 1
ATOM 1415 O O . GLN A 1 192 ? 27.436 -19.183 21.815 1.00 66.00 192 GLN A O 1
ATOM 1420 N N . GLY A 1 193 ? 28.970 -17.736 21.060 1.00 59.56 193 GLY A N 1
ATOM 1421 C CA . GLY A 1 193 ? 30.053 -18.259 21.899 1.00 59.56 193 GLY A CA 1
ATOM 1422 C C . GLY A 1 193 ? 30.326 -19.755 21.714 1.00 59.56 193 GLY A C 1
ATOM 1423 O O . GLY A 1 193 ? 30.284 -20.511 22.685 1.00 59.56 193 GLY A O 1
ATOM 1424 N N . ILE A 1 194 ? 30.642 -20.148 20.477 1.00 49.66 194 ILE A N 1
ATOM 1425 C CA . ILE A 1 194 ? 31.633 -21.198 20.192 1.00 49.66 194 ILE A CA 1
ATOM 1426 C C . ILE A 1 194 ? 32.815 -20.510 19.514 1.00 49.66 194 ILE A C 1
ATOM 1428 O O . ILE A 1 194 ? 32.551 -19.677 18.617 1.00 49.66 194 ILE A O 1
#

pLDDT: mean 72.57, std 9.49, range [49.22, 85.12]